Protein AF-A0A3Q3FEE7-F1 (afdb_monomer_lite)

Radius of gyration: 24.37 Å; chains: 1; bounding box: 64×66×63 Å

Structure (mmCIF, N/CA/C/O backbone):
data_AF-A0A3Q3FEE7-F1
#
_entry.id   AF-A0A3Q3FEE7-F1
#
loop_
_atom_site.group_PDB
_atom_site.id
_atom_site.type_symbol
_atom_site.label_atom_id
_atom_site.label_alt_id
_atom_site.label_comp_id
_atom_site.label_asym_id
_atom_site.label_entity_id
_atom_site.label_seq_id
_atom_site.pdbx_PDB_ins_code
_atom_site.Cartn_x
_atom_site.Cartn_y
_atom_site.Cartn_z
_atom_site.occupancy
_atom_site.B_iso_or_equiv
_atom_site.auth_seq_id
_atom_site.auth_comp_id
_atom_site.auth_asym_id
_atom_site.auth_atom_id
_atom_site.pdbx_PDB_model_num
ATOM 1 N N . MET A 1 1 ? 5.638 -17.282 -18.395 1.00 65.62 1 MET A N 1
ATOM 2 C CA . MET A 1 1 ? 5.608 -16.487 -17.154 1.00 65.62 1 MET A CA 1
ATOM 3 C C . MET A 1 1 ? 4.514 -15.456 -17.324 1.00 65.62 1 MET A C 1
ATOM 5 O O . MET A 1 1 ? 4.497 -14.823 -18.372 1.00 65.62 1 MET A O 1
ATOM 9 N N . GLN A 1 2 ? 3.572 -15.362 -16.388 1.00 84.44 2 GLN A N 1
ATOM 10 C CA . GLN A 1 2 ? 2.526 -14.339 -16.431 1.00 84.44 2 GLN A CA 1
ATOM 11 C C . GLN A 1 2 ? 2.988 -13.130 -15.621 1.00 84.44 2 GLN A C 1
ATOM 13 O O . GLN A 1 2 ? 3.419 -13.287 -14.481 1.00 84.44 2 GLN A O 1
ATOM 18 N N . ASN A 1 3 ? 2.925 -11.945 -16.217 1.00 89.56 3 ASN A N 1
ATOM 19 C CA . ASN A 1 3 ? 3.190 -10.701 -15.506 1.00 89.56 3 ASN A CA 1
ATOM 20 C C . ASN A 1 3 ? 1.895 -10.273 -14.809 1.00 89.56 3 ASN A C 1
ATOM 22 O O . ASN A 1 3 ? 0.829 -10.404 -15.408 1.00 89.56 3 ASN A O 1
ATOM 26 N N . ILE A 1 4 ? 1.990 -9.816 -13.561 1.00 93.69 4 ILE A N 1
ATOM 27 C CA . ILE A 1 4 ? 0.854 -9.316 -12.777 1.00 93.69 4 ILE A CA 1
ATOM 28 C C . ILE A 1 4 ? 1.271 -8.005 -12.114 1.00 93.69 4 ILE A C 1
ATOM 30 O O . ILE A 1 4 ? 2.299 -7.951 -11.435 1.00 93.69 4 ILE A O 1
ATOM 34 N N . LYS A 1 5 ? 0.471 -6.956 -12.303 1.00 93.69 5 LYS A N 1
ATOM 35 C CA . LYS A 1 5 ? 0.601 -5.660 -11.643 1.00 93.69 5 LYS A CA 1
ATOM 36 C C . LYS A 1 5 ? -0.300 -5.593 -10.414 1.00 93.69 5 LYS A C 1
ATOM 38 O O . LYS A 1 5 ? -1.525 -5.584 -10.527 1.00 93.69 5 LYS A O 1
ATOM 43 N N . CYS A 1 6 ? 0.331 -5.490 -9.250 1.00 97.25 6 CYS A N 1
ATOM 44 C CA . CYS A 1 6 ? -0.324 -5.290 -7.966 1.00 97.25 6 CYS A CA 1
ATOM 45 C C . CYS A 1 6 ? -0.036 -3.871 -7.454 1.00 97.25 6 CYS A C 1
ATOM 47 O O . CYS A 1 6 ? 1.132 -3.494 -7.325 1.00 97.25 6 CYS A O 1
ATOM 49 N N . VAL A 1 7 ? -1.080 -3.083 -7.176 1.00 97.75 7 VAL A N 1
ATOM 50 C CA . VAL A 1 7 ? -0.953 -1.738 -6.579 1.00 97.75 7 VAL A CA 1
ATOM 51 C C . VAL A 1 7 ? -1.451 -1.752 -5.140 1.00 97.75 7 VAL A C 1
ATOM 53 O O . VAL A 1 7 ? -2.504 -2.320 -4.848 1.00 97.75 7 VAL A O 1
ATOM 56 N N . VAL A 1 8 ? -0.698 -1.115 -4.242 1.00 98.12 8 VAL A N 1
ATOM 57 C CA . VAL A 1 8 ? -0.948 -1.139 -2.799 1.00 98.12 8 VAL A CA 1
ATOM 58 C C . VAL A 1 8 ? -1.288 0.264 -2.307 1.00 98.12 8 VAL A C 1
ATOM 60 O O . VAL A 1 8 ? -0.476 1.186 -2.399 1.00 98.12 8 VAL A O 1
ATOM 63 N N . VAL A 1 9 ? -2.511 0.432 -1.803 1.00 98.44 9 VAL A N 1
ATOM 64 C CA . VAL A 1 9 ? -3.082 1.711 -1.343 1.00 98.44 9 VAL A CA 1
ATOM 65 C C . VAL A 1 9 ? -3.561 1.592 0.105 1.00 98.44 9 VAL A C 1
ATOM 67 O O . VAL A 1 9 ? -3.589 0.496 0.661 1.00 98.44 9 VAL A O 1
ATOM 70 N N . GLY A 1 10 ? -3.893 2.712 0.745 1.00 98.19 10 GLY A N 1
ATOM 71 C CA . GLY A 1 10 ? -4.160 2.774 2.185 1.00 98.19 10 GLY A CA 1
ATOM 72 C C . GLY A 1 10 ? -3.407 3.923 2.850 1.00 98.19 10 GLY A C 1
ATOM 73 O O . GLY A 1 10 ? -2.504 4.506 2.241 1.00 98.19 10 GLY A O 1
ATOM 74 N N . ASP A 1 11 ? -3.748 4.220 4.101 1.00 97.00 11 ASP A N 1
ATOM 75 C CA . ASP A 1 11 ? -3.250 5.379 4.855 1.00 97.00 11 ASP A CA 1
ATOM 76 C C . ASP A 1 11 ? -1.713 5.432 5.010 1.00 97.00 11 ASP A C 1
ATOM 78 O O . ASP A 1 11 ? -0.946 4.517 4.669 1.00 97.00 11 ASP A O 1
ATOM 82 N N . LYS A 1 12 ? -1.219 6.565 5.518 1.00 91.00 12 LYS A N 1
ATOM 83 C CA . LYS A 1 12 ? 0.161 6.693 5.995 1.00 91.00 12 LYS A CA 1
ATOM 84 C C . LYS A 1 12 ? 0.386 5.718 7.163 1.00 91.00 12 LYS A C 1
ATOM 86 O O . LYS A 1 12 ? -0.525 5.423 7.923 1.00 91.00 12 LYS A O 1
ATOM 91 N N . ALA A 1 13 ? 1.613 5.217 7.299 1.00 88.81 13 ALA A N 1
ATOM 92 C CA . ALA A 1 13 ? 2.061 4.331 8.381 1.00 88.81 13 ALA A CA 1
ATOM 93 C C . ALA A 1 13 ? 1.375 2.948 8.533 1.00 88.81 13 ALA A C 1
ATOM 95 O O . ALA A 1 13 ? 1.907 2.135 9.278 1.00 88.81 13 ALA A O 1
ATOM 96 N N . VAL A 1 14 ? 0.326 2.584 7.777 1.00 95.25 14 VAL A N 1
ATOM 97 C CA . VAL A 1 14 ? -0.332 1.245 7.845 1.00 95.25 14 VAL A CA 1
ATOM 98 C C . VAL A 1 14 ? 0.498 0.067 7.289 1.00 95.25 14 VAL A C 1
ATOM 100 O O . VAL A 1 14 ? -0.038 -0.929 6.808 1.00 95.25 14 VAL A O 1
ATOM 103 N N . GLY A 1 15 ? 1.827 0.162 7.305 1.00 91.00 15 GLY A N 1
ATOM 104 C CA . GLY A 1 15 ? 2.729 -0.951 7.002 1.00 91.00 15 GLY A CA 1
ATOM 105 C C . GLY A 1 15 ? 2.896 -1.338 5.525 1.00 91.00 15 GLY A C 1
ATOM 106 O O . GLY A 1 15 ? 3.664 -2.259 5.267 1.00 91.00 15 GLY A O 1
ATOM 107 N N . LYS A 1 16 ? 2.264 -0.649 4.557 1.00 93.69 16 LYS A N 1
ATOM 108 C CA . LYS A 1 16 ? 2.332 -0.970 3.105 1.00 93.69 16 LYS A CA 1
ATOM 109 C C . LYS A 1 16 ? 3.759 -1.250 2.608 1.00 93.69 16 LYS A C 1
ATOM 111 O O . LYS A 1 16 ? 4.041 -2.309 2.059 1.00 93.69 16 LYS A O 1
ATOM 116 N N . THR A 1 17 ? 4.680 -0.337 2.895 1.00 87.06 17 THR A N 1
ATOM 117 C CA . THR A 1 17 ? 6.094 -0.418 2.503 1.00 87.06 17 THR A CA 1
ATOM 118 C C . THR A 1 17 ? 6.826 -1.579 3.185 1.00 87.06 17 THR A C 1
ATOM 120 O O . THR A 1 17 ? 7.635 -2.252 2.557 1.00 87.06 17 THR A O 1
ATOM 123 N N . CYS A 1 18 ? 6.502 -1.878 4.449 1.00 86.44 18 CYS A N 1
ATOM 124 C CA . CYS A 1 18 ? 7.067 -3.015 5.187 1.00 86.44 18 CYS A CA 1
ATOM 125 C C . CYS A 1 18 ? 6.572 -4.360 4.622 1.00 86.44 18 CYS A C 1
ATOM 127 O O . CYS A 1 18 ? 7.376 -5.255 4.370 1.00 86.44 18 CYS A O 1
ATOM 129 N N . LEU A 1 19 ? 5.268 -4.462 4.329 1.00 88.19 19 LEU A N 1
ATOM 130 C CA . LEU A 1 19 ? 4.636 -5.607 3.663 1.00 88.19 19 LEU A CA 1
ATOM 131 C C . LEU A 1 19 ? 5.312 -5.930 2.316 1.00 88.19 19 LEU A C 1
ATOM 133 O O . LEU A 1 19 ? 5.517 -7.102 2.005 1.00 88.19 19 LEU A O 1
ATOM 137 N N . LEU A 1 20 ? 5.680 -4.909 1.534 1.00 87.81 20 LEU A N 1
ATOM 138 C CA . LEU A 1 20 ? 6.302 -5.072 0.214 1.00 87.81 20 LEU A CA 1
ATOM 139 C C . LEU A 1 20 ? 7.812 -5.339 0.286 1.00 87.81 20 LEU A C 1
ATOM 141 O O . LEU A 1 20 ? 8.298 -6.231 -0.411 1.00 87.81 20 LEU A O 1
ATOM 145 N N . ILE A 1 21 ? 8.552 -4.618 1.135 1.00 80.75 21 ILE A N 1
ATOM 146 C CA . ILE A 1 21 ? 9.995 -4.843 1.308 1.00 80.75 21 ILE A CA 1
ATOM 147 C C . ILE A 1 21 ? 10.241 -6.225 1.916 1.00 80.75 21 ILE A C 1
ATOM 149 O O . ILE A 1 21 ? 10.921 -7.031 1.289 1.00 80.75 21 ILE A O 1
ATOM 153 N N . ASN A 1 22 ? 9.626 -6.572 3.052 1.00 82.69 22 ASN A N 1
ATOM 154 C CA . ASN A 1 22 ? 9.913 -7.856 3.697 1.00 82.69 22 ASN A CA 1
ATOM 155 C C . ASN A 1 22 ? 9.512 -9.054 2.811 1.00 82.69 22 ASN A C 1
ATOM 157 O O . ASN A 1 22 ? 10.229 -10.048 2.736 1.00 82.69 22 ASN A O 1
ATOM 161 N N . TYR A 1 23 ? 8.440 -8.931 2.021 1.00 82.75 23 TYR A N 1
ATOM 162 C CA . TYR A 1 23 ? 8.081 -9.956 1.036 1.00 82.75 23 TYR A CA 1
ATOM 163 C C . TYR A 1 23 ? 9.088 -10.107 -0.122 1.00 82.75 23 TYR A C 1
ATOM 165 O O . TYR A 1 23 ? 9.190 -11.187 -0.705 1.00 82.75 23 TYR A O 1
ATOM 173 N N . THR A 1 24 ? 9.826 -9.049 -0.475 1.00 80.12 24 THR A N 1
ATOM 174 C CA . THR A 1 24 ? 10.780 -9.055 -1.599 1.00 80.12 24 THR A CA 1
ATOM 175 C C . THR A 1 24 ? 12.240 -9.238 -1.186 1.00 80.12 24 THR A C 1
ATOM 177 O O . THR A 1 24 ? 13.036 -9.666 -2.022 1.00 80.12 24 THR A O 1
ATOM 180 N N . THR A 1 25 ? 12.602 -8.964 0.074 1.00 75.81 25 THR A N 1
ATOM 181 C CA . THR A 1 25 ? 13.992 -9.024 0.564 1.00 75.81 25 THR A CA 1
ATOM 182 C C . THR A 1 25 ? 14.220 -9.920 1.783 1.00 75.81 25 THR A C 1
ATOM 184 O O . THR A 1 25 ? 15.376 -10.059 2.168 1.00 75.81 25 THR A O 1
ATOM 187 N N . ASP A 1 26 ? 13.176 -10.496 2.397 1.00 71.00 26 ASP A N 1
ATOM 188 C CA . ASP A 1 26 ? 13.263 -11.229 3.680 1.00 71.00 26 ASP A CA 1
ATOM 189 C C . ASP A 1 26 ? 13.954 -10.390 4.780 1.00 71.00 26 ASP A C 1
ATOM 191 O O . ASP A 1 26 ? 14.851 -10.833 5.499 1.00 71.00 26 ASP A O 1
ATOM 195 N N . ALA A 1 27 ? 13.592 -9.102 4.832 1.00 66.38 27 ALA A N 1
ATOM 196 C CA . ALA A 1 27 ? 14.105 -8.137 5.796 1.00 66.38 27 ALA A CA 1
ATOM 197 C C . ALA A 1 27 ? 13.065 -7.053 6.120 1.00 66.38 27 ALA A C 1
ATOM 199 O O . ALA A 1 27 ? 12.413 -6.503 5.232 1.00 66.38 27 ALA A O 1
ATOM 200 N N . VAL A 1 28 ? 12.960 -6.693 7.400 1.00 58.94 28 VAL A N 1
ATOM 201 C CA . VAL A 1 28 ? 12.178 -5.538 7.865 1.00 58.94 28 VAL A CA 1
ATOM 202 C C . VAL A 1 28 ? 13.036 -4.264 7.742 1.00 58.94 28 VAL A C 1
ATOM 204 O O . VAL A 1 28 ? 14.206 -4.297 8.130 1.00 58.94 28 VAL A O 1
ATOM 207 N N . PRO A 1 29 ? 12.507 -3.134 7.228 1.00 61.09 29 PRO A N 1
ATOM 208 C CA . PRO A 1 29 ? 13.233 -1.862 7.210 1.00 61.09 29 PRO A CA 1
ATOM 209 C C . PRO A 1 29 ? 13.597 -1.385 8.624 1.00 61.09 29 PRO A C 1
ATOM 211 O O . PRO A 1 29 ? 12.732 -1.317 9.492 1.00 61.09 29 PRO A O 1
ATOM 214 N N . ALA A 1 30 ? 14.860 -1.010 8.842 1.00 52.91 30 ALA A N 1
ATOM 215 C CA . ALA A 1 30 ? 15.339 -0.534 10.146 1.00 52.91 30 ALA A CA 1
ATOM 216 C C . ALA A 1 30 ? 14.859 0.888 10.508 1.00 52.91 30 ALA A C 1
ATOM 218 O O . ALA A 1 30 ? 14.830 1.244 11.682 1.00 52.91 30 ALA A O 1
ATOM 219 N N . GLU A 1 31 ? 14.476 1.695 9.513 1.00 64.75 31 GLU A N 1
ATOM 220 C CA . GLU A 1 31 ? 13.986 3.067 9.684 1.00 64.75 31 GLU A CA 1
ATOM 221 C C . GLU A 1 31 ? 12.744 3.306 8.812 1.00 64.75 31 GLU A C 1
ATOM 223 O O . GLU A 1 31 ? 12.637 2.784 7.697 1.00 64.75 31 GLU A O 1
ATOM 228 N N . TYR A 1 32 ? 11.804 4.125 9.298 1.00 57.81 32 TYR A N 1
ATOM 229 C CA . TYR A 1 32 ? 10.618 4.511 8.532 1.00 57.81 32 TYR A CA 1
ATOM 230 C C . TYR A 1 32 ? 10.907 5.711 7.619 1.00 57.81 32 TYR A C 1
ATOM 232 O O . TYR A 1 32 ? 10.941 6.859 8.063 1.00 57.81 32 TYR A O 1
ATOM 240 N N . VAL A 1 33 ? 11.037 5.444 6.319 1.00 57.38 33 VAL A N 1
ATOM 241 C CA . VAL A 1 33 ? 11.068 6.471 5.268 1.00 57.38 33 VAL A CA 1
ATOM 242 C C . VAL A 1 33 ? 9.670 6.583 4.637 1.00 57.38 33 VAL A C 1
ATOM 244 O O . VAL A 1 33 ? 9.134 5.568 4.189 1.00 57.38 33 VAL A O 1
ATOM 247 N N . PRO A 1 34 ? 9.046 7.775 4.570 1.00 54.91 34 PRO A N 1
ATOM 248 C CA . PRO A 1 34 ? 7.743 7.933 3.924 1.00 54.91 34 PRO A CA 1
ATOM 249 C C . PRO A 1 34 ? 7.802 7.669 2.409 1.00 54.91 34 PRO A C 1
ATOM 251 O O . PRO A 1 34 ? 8.423 8.431 1.669 1.00 54.91 34 PRO A O 1
ATOM 254 N N . THR A 1 35 ? 7.109 6.632 1.927 1.00 54.19 35 THR A N 1
ATOM 255 C CA . THR A 1 35 ? 6.958 6.388 0.483 1.00 54.19 35 THR A CA 1
ATOM 256 C C . THR A 1 35 ? 6.232 7.543 -0.201 1.00 54.19 35 THR A C 1
ATOM 258 O O . THR A 1 35 ? 5.102 7.876 0.159 1.00 54.19 35 THR A O 1
ATOM 261 N N . VAL A 1 36 ? 6.854 8.068 -1.260 1.00 56.59 36 VAL A N 1
ATOM 262 C CA . VAL A 1 36 ? 6.177 8.807 -2.337 1.00 56.59 36 VAL A CA 1
ATOM 263 C C . VAL A 1 36 ? 5.599 7.802 -3.338 1.00 56.59 36 VAL A C 1
ATOM 265 O O . VAL A 1 36 ? 4.384 7.686 -3.504 1.00 56.59 36 VAL A O 1
ATOM 268 N N . PHE A 1 37 ? 6.488 7.033 -3.970 1.00 52.91 37 PHE A N 1
ATOM 269 C CA . PHE A 1 37 ? 6.168 5.985 -4.932 1.00 52.91 37 PHE A CA 1
ATOM 270 C C . PHE A 1 37 ? 7.398 5.099 -5.168 1.00 52.91 37 PHE A C 1
ATOM 272 O O . PHE A 1 37 ? 8.462 5.639 -5.476 1.00 52.91 37 PHE A O 1
ATOM 279 N N . GLU A 1 38 ? 7.256 3.777 -5.065 1.00 71.88 38 GLU A N 1
ATOM 280 C CA . GLU A 1 38 ? 8.317 2.794 -5.352 1.00 71.88 38 GLU A CA 1
ATOM 281 C C . GLU A 1 38 ? 7.743 1.587 -6.119 1.00 71.88 38 GLU A C 1
ATOM 283 O O . GLU A 1 38 ? 6.559 1.268 -5.987 1.00 71.88 38 GLU A O 1
ATOM 288 N N . ILE A 1 39 ? 8.574 0.898 -6.913 1.00 76.88 39 ILE A N 1
ATOM 289 C CA . ILE A 1 39 ? 8.190 -0.344 -7.608 1.00 76.88 39 ILE A CA 1
ATOM 290 C C . ILE A 1 39 ? 9.187 -1.458 -7.284 1.00 76.88 39 ILE A C 1
ATOM 292 O O . ILE A 1 39 ? 10.372 -1.357 -7.602 1.00 76.88 39 ILE A O 1
ATOM 296 N N . TYR A 1 40 ? 8.678 -2.556 -6.728 1.00 80.06 40 TYR A N 1
ATOM 297 C CA . TYR A 1 40 ? 9.428 -3.785 -6.466 1.00 80.06 40 TYR A CA 1
ATOM 298 C C . TYR A 1 40 ? 8.998 -4.899 -7.433 1.00 80.06 40 TYR A C 1
ATOM 300 O O . TYR A 1 40 ? 7.922 -4.844 -8.033 1.00 80.06 40 TYR A O 1
ATOM 308 N N . TYR A 1 41 ? 9.824 -5.937 -7.578 1.00 79.25 41 TYR A N 1
ATOM 309 C CA . TYR A 1 41 ? 9.543 -7.089 -8.440 1.00 79.25 41 TYR A CA 1
ATOM 310 C C . TYR A 1 41 ? 9.864 -8.400 -7.721 1.00 79.25 41 TYR A C 1
ATOM 312 O O . TYR A 1 41 ? 10.909 -8.518 -7.087 1.00 79.25 41 TYR A O 1
ATOM 320 N N . ALA A 1 42 ? 8.992 -9.398 -7.869 1.00 80.31 42 ALA A N 1
ATOM 321 C CA . ALA A 1 42 ? 9.172 -10.740 -7.327 1.00 80.31 42 ALA A CA 1
ATOM 322 C C . ALA A 1 42 ? 8.816 -11.818 -8.364 1.00 80.31 42 ALA A C 1
ATOM 324 O O . ALA A 1 42 ? 7.819 -11.715 -9.083 1.00 80.31 42 ALA A O 1
ATOM 325 N N . HIS A 1 43 ? 9.610 -12.888 -8.413 1.00 84.19 43 HIS A N 1
ATOM 326 C CA . HIS A 1 43 ? 9.382 -14.046 -9.280 1.00 84.19 43 HIS A CA 1
ATOM 327 C C . HIS A 1 43 ? 9.041 -15.272 -8.435 1.00 84.19 43 HIS A C 1
ATOM 329 O O . HIS A 1 43 ? 9.743 -15.581 -7.475 1.00 84.19 43 HIS A O 1
ATOM 335 N N . MET A 1 44 ? 7.954 -15.967 -8.772 1.00 86.44 44 MET A N 1
ATOM 336 C CA . MET A 1 44 ? 7.372 -16.987 -7.894 1.00 86.44 44 MET A CA 1
ATOM 337 C C . MET A 1 44 ? 6.526 -18.021 -8.640 1.00 86.44 44 MET A C 1
ATOM 339 O O . MET A 1 44 ? 6.147 -17.833 -9.796 1.00 86.44 44 MET A O 1
ATOM 343 N N . MET A 1 45 ? 6.180 -19.098 -7.935 1.00 85.50 45 MET A N 1
ATOM 344 C CA . MET A 1 45 ? 5.218 -20.107 -8.374 1.00 85.50 45 MET A CA 1
ATOM 345 C C . MET A 1 45 ? 3.962 -20.022 -7.500 1.00 85.50 45 MET A C 1
ATOM 347 O O . MET A 1 45 ? 4.043 -20.248 -6.292 1.00 85.50 45 MET A O 1
ATOM 351 N N . VAL A 1 46 ? 2.805 -19.745 -8.107 1.00 88.75 46 VAL A N 1
ATOM 352 C CA . VAL A 1 46 ? 1.491 -19.807 -7.441 1.00 88.75 46 VAL A CA 1
ATOM 353 C C . VAL A 1 46 ? 0.628 -20.809 -8.195 1.00 88.75 46 VAL A C 1
ATOM 355 O O . VAL A 1 46 ? 0.497 -20.728 -9.413 1.00 88.75 46 VAL A O 1
ATOM 358 N N . ASP A 1 47 ? 0.090 -21.797 -7.481 1.00 89.62 47 ASP A N 1
ATOM 359 C CA . ASP A 1 47 ? -0.763 -22.868 -8.017 1.00 89.62 47 ASP A CA 1
ATOM 360 C C . ASP A 1 47 ? -0.172 -23.556 -9.273 1.00 89.62 47 ASP A C 1
ATOM 362 O O . ASP A 1 47 ? -0.867 -23.867 -10.239 1.00 89.62 47 ASP A O 1
ATOM 366 N N . GLY A 1 48 ? 1.154 -23.749 -9.280 1.00 87.81 48 GLY A N 1
ATOM 367 C CA . GLY A 1 48 ? 1.913 -24.343 -10.390 1.00 87.81 48 GLY A CA 1
ATOM 368 C C . GLY A 1 48 ? 2.201 -23.410 -11.578 1.00 87.81 48 GLY A C 1
ATOM 369 O O . GLY A 1 48 ? 2.906 -23.812 -12.502 1.00 87.81 48 GLY A O 1
ATOM 370 N N . LYS A 1 49 ? 1.708 -22.165 -11.567 1.00 87.88 49 LYS A N 1
ATOM 371 C CA . LYS A 1 49 ? 1.908 -21.162 -12.626 1.00 87.88 49 LYS A CA 1
ATOM 372 C C . LYS A 1 49 ? 3.100 -20.236 -12.274 1.00 87.88 49 LYS A C 1
ATOM 374 O O . LYS A 1 49 ? 3.111 -19.677 -11.176 1.00 87.88 49 LYS A O 1
ATOM 379 N N . PRO A 1 50 ? 4.089 -20.030 -13.174 1.00 89.44 50 PRO A N 1
ATOM 380 C CA . PRO A 1 50 ? 5.193 -19.090 -12.954 1.00 89.44 50 PRO A CA 1
ATOM 381 C C . PRO A 1 50 ? 4.757 -17.638 -13.189 1.00 89.44 50 PRO A C 1
ATOM 383 O O . PRO A 1 50 ? 4.372 -17.269 -14.308 1.00 89.44 50 PRO A O 1
ATOM 386 N N . VAL A 1 51 ? 4.872 -16.813 -12.150 1.00 92.25 51 VAL A N 1
ATOM 387 C CA . VAL A 1 51 ? 4.417 -15.418 -12.103 1.00 92.25 51 VAL A CA 1
ATOM 388 C C . VAL A 1 51 ? 5.593 -14.459 -11.900 1.00 92.25 51 VAL A C 1
ATOM 390 O O . VAL A 1 51 ? 6.513 -14.730 -11.129 1.00 92.25 51 VAL A O 1
ATOM 393 N N . SER A 1 52 ? 5.530 -13.321 -12.588 1.00 89.06 52 SER A N 1
ATOM 394 C CA . SER A 1 52 ? 6.335 -12.127 -12.337 1.00 89.06 52 SER A CA 1
ATOM 395 C C . SER A 1 52 ? 5.423 -11.054 -11.754 1.00 89.06 52 SER A C 1
ATOM 397 O O . SER A 1 52 ? 4.694 -10.390 -12.492 1.00 89.06 52 SER A O 1
ATOM 399 N N . LEU A 1 53 ? 5.440 -10.909 -10.433 1.00 90.81 53 LEU A N 1
ATOM 400 C CA . LEU A 1 53 ? 4.654 -9.913 -9.718 1.00 90.81 53 LEU A CA 1
ATOM 401 C C . LEU A 1 53 ? 5.445 -8.605 -9.667 1.00 90.81 53 LEU A C 1
ATOM 403 O O . LEU A 1 53 ? 6.547 -8.573 -9.122 1.00 90.81 53 LEU A O 1
ATOM 407 N N . GLY A 1 54 ? 4.894 -7.537 -10.233 1.00 88.88 54 GLY A N 1
ATOM 408 C CA . GLY A 1 54 ? 5.341 -6.178 -9.945 1.00 88.88 54 GLY A CA 1
ATOM 409 C C . GLY A 1 54 ? 4.465 -5.569 -8.850 1.00 88.88 54 GLY A C 1
ATOM 410 O O . GLY A 1 54 ? 3.255 -5.805 -8.810 1.00 88.88 54 GLY A O 1
ATOM 411 N N . LEU A 1 55 ? 5.090 -4.803 -7.964 1.00 89.88 55 LEU A N 1
ATOM 412 C CA . LEU A 1 55 ? 4.533 -4.322 -6.705 1.00 89.88 55 LEU A CA 1
ATOM 413 C C . LEU A 1 55 ? 4.700 -2.803 -6.623 1.00 89.88 55 LEU A C 1
ATOM 415 O O . LEU A 1 55 ? 5.808 -2.322 -6.409 1.00 89.88 55 LEU A O 1
ATOM 419 N N . TRP A 1 56 ? 3.612 -2.060 -6.803 1.00 91.75 56 TRP A N 1
ATOM 420 C CA . TRP A 1 56 ? 3.583 -0.597 -6.756 1.00 91.75 56 TRP A CA 1
ATOM 421 C C . TRP A 1 56 ? 3.224 -0.140 -5.330 1.00 91.75 56 TRP A C 1
ATOM 423 O O . TRP A 1 56 ? 2.055 -0.232 -4.941 1.00 91.75 56 TRP A O 1
ATOM 433 N N . ASP A 1 57 ? 4.205 0.350 -4.560 1.00 90.06 57 ASP A N 1
ATOM 434 C CA . ASP A 1 57 ? 3.957 1.020 -3.271 1.00 90.06 57 ASP A CA 1
ATOM 435 C C . ASP A 1 57 ? 3.572 2.483 -3.501 1.00 90.06 57 ASP A C 1
ATOM 437 O O . ASP A 1 57 ? 4.116 3.150 -4.387 1.00 90.06 57 ASP A O 1
ATOM 441 N N . THR A 1 58 ? 2.649 3.004 -2.692 1.00 87.06 58 THR A N 1
ATOM 442 C CA . THR A 1 58 ? 2.088 4.343 -2.902 1.00 87.06 58 THR A CA 1
ATOM 443 C C . THR A 1 58 ? 1.966 5.174 -1.626 1.00 87.06 58 THR A C 1
ATOM 445 O O . THR A 1 58 ? 1.666 4.676 -0.534 1.00 87.06 58 THR A O 1
ATOM 448 N N . ALA A 1 59 ? 2.162 6.488 -1.764 1.00 80.69 59 ALA A N 1
ATOM 449 C CA . ALA A 1 59 ? 1.981 7.445 -0.681 1.00 80.69 59 ALA A CA 1
ATOM 450 C C . ALA A 1 59 ? 0.571 7.386 -0.076 1.00 80.69 59 ALA A C 1
ATOM 452 O O . ALA A 1 59 ? -0.424 7.683 -0.735 1.00 80.69 59 ALA A O 1
ATOM 453 N N . GLY A 1 60 ? 0.493 7.080 1.220 1.00 80.44 60 GLY A N 1
ATOM 454 C CA . GLY A 1 60 ? -0.755 7.110 1.995 1.00 80.44 60 GLY A CA 1
ATOM 455 C C . GLY A 1 60 ? -1.123 8.485 2.566 1.00 80.44 60 GLY A C 1
ATOM 456 O O . GLY A 1 60 ? -1.977 8.565 3.440 1.00 80.44 60 GLY A O 1
ATOM 457 N N . LEU A 1 61 ? -0.437 9.547 2.133 1.00 80.94 61 LEU A N 1
ATOM 458 C CA . LEU A 1 61 ? -0.662 10.928 2.566 1.00 80.94 61 LEU A CA 1
ATOM 459 C C . LEU A 1 61 ? -1.443 11.700 1.491 1.00 80.94 61 LEU A C 1
ATOM 461 O O . LEU A 1 61 ? -1.248 11.464 0.297 1.00 80.94 61 LEU A O 1
ATOM 465 N N . GLU A 1 62 ? -2.313 12.614 1.921 1.00 79.81 62 GLU A N 1
ATOM 466 C CA . GLU A 1 62 ? -3.306 13.279 1.059 1.00 79.81 62 GLU A CA 1
ATOM 467 C C . GLU A 1 62 ? -2.691 14.226 0.020 1.00 79.81 62 GLU A C 1
ATOM 469 O O . GLU A 1 62 ? -3.215 14.358 -1.085 1.00 79.81 62 GLU A O 1
ATOM 474 N N . ASP A 1 63 ? -1.514 14.791 0.312 1.00 78.31 63 ASP A N 1
ATOM 475 C CA . ASP A 1 63 ? -0.728 15.617 -0.620 1.00 78.31 63 ASP A CA 1
ATOM 476 C C . ASP A 1 63 ? -0.480 14.918 -1.974 1.00 78.31 63 ASP A C 1
ATOM 478 O O . ASP A 1 63 ? -0.322 15.565 -3.011 1.00 78.31 63 ASP A O 1
ATOM 482 N N . TYR A 1 64 ? -0.492 13.580 -1.974 1.00 74.31 64 TYR A N 1
ATOM 483 C CA . TYR A 1 64 ? -0.246 12.731 -3.136 1.00 74.31 64 TYR A CA 1
ATOM 484 C C . TYR A 1 64 ? -1.528 12.191 -3.791 1.00 74.31 64 TYR A C 1
ATOM 486 O O . TYR A 1 64 ? -1.421 11.443 -4.761 1.00 74.31 64 TYR A O 1
ATOM 494 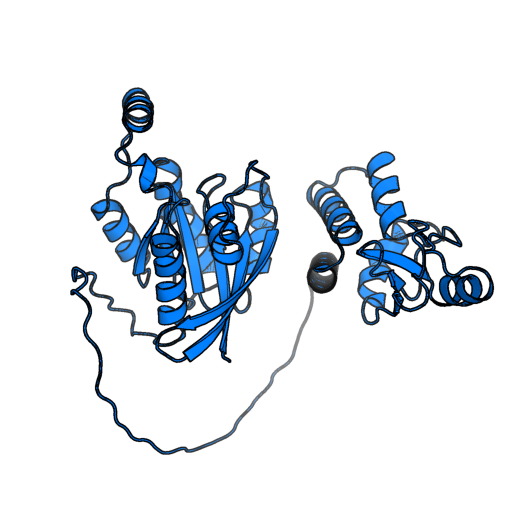N N . ASP A 1 65 ? -2.732 12.579 -3.351 1.00 79.88 65 ASP A N 1
ATOM 495 C CA . ASP A 1 65 ? -4.011 12.085 -3.905 1.00 79.88 65 ASP A CA 1
ATOM 496 C C . ASP A 1 65 ? -4.174 12.349 -5.412 1.00 79.88 65 ASP A C 1
ATOM 498 O O . ASP A 1 65 ? -4.866 11.614 -6.109 1.00 79.88 65 ASP A O 1
ATOM 502 N N . LYS A 1 66 ? -3.498 13.372 -5.951 1.00 75.44 66 LYS A N 1
ATOM 503 C CA . LYS A 1 66 ? -3.475 13.670 -7.397 1.00 75.44 66 LYS A CA 1
ATOM 504 C C . LYS A 1 66 ? -2.397 12.902 -8.168 1.00 75.44 66 LYS A C 1
ATOM 506 O O . LYS A 1 66 ? -2.476 12.811 -9.388 1.00 75.44 66 LYS A O 1
ATOM 511 N N . LEU A 1 67 ? -1.388 12.379 -7.471 1.00 70.69 67 LEU A N 1
ATOM 512 C CA . LEU A 1 67 ? -0.260 11.650 -8.055 1.00 70.69 67 LEU A CA 1
ATOM 513 C C . LEU A 1 67 ? -0.475 10.133 -7.995 1.00 70.69 67 LEU A C 1
ATOM 515 O O . LEU A 1 67 ? -0.126 9.421 -8.936 1.00 70.69 67 LEU A O 1
ATOM 519 N N . ARG A 1 68 ? -1.104 9.638 -6.922 1.00 85.88 68 ARG A N 1
ATOM 520 C CA . ARG A 1 68 ? -1.389 8.217 -6.693 1.00 85.88 68 ARG A CA 1
ATOM 521 C C . ARG A 1 68 ? -2.123 7.545 -7.860 1.00 85.88 68 ARG A C 1
ATOM 523 O O . ARG A 1 68 ? -1.644 6.490 -8.289 1.00 85.88 68 ARG A O 1
ATOM 530 N N . PRO A 1 69 ? -3.181 8.138 -8.458 1.00 85.12 69 PRO A N 1
ATOM 531 C CA . PRO A 1 69 ? -3.953 7.468 -9.501 1.00 85.12 69 PRO A CA 1
ATOM 532 C C . PRO A 1 69 ? -3.203 7.225 -10.805 1.00 85.12 69 PRO A C 1
ATOM 534 O O . PRO A 1 69 ? -3.593 6.371 -11.596 1.00 85.12 69 PRO A O 1
ATOM 537 N N . LEU A 1 70 ? -2.084 7.917 -11.013 1.00 76.81 70 LEU A N 1
ATOM 538 C CA . LEU A 1 70 ? -1.197 7.718 -12.158 1.00 76.81 70 LEU A CA 1
ATOM 539 C C . LEU A 1 70 ? -0.474 6.354 -12.069 1.00 76.81 70 LEU A C 1
ATOM 541 O O . LEU A 1 70 ? -0.002 5.823 -13.071 1.00 76.81 70 LEU A O 1
ATOM 545 N N . SER A 1 71 ? -0.486 5.724 -10.887 1.00 81.62 71 SER A N 1
ATOM 546 C CA . SER A 1 71 ? -0.072 4.332 -10.673 1.00 81.62 71 SER A CA 1
ATOM 547 C C . SER A 1 71 ? -1.115 3.310 -11.135 1.00 81.62 71 SER A C 1
ATOM 549 O O . SER A 1 71 ? -0.766 2.146 -11.308 1.00 81.62 71 SER A O 1
ATOM 551 N N . TYR A 1 72 ? -2.384 3.689 -11.322 1.00 87.94 72 TYR A N 1
ATOM 552 C CA . TYR A 1 72 ? -3.506 2.753 -11.485 1.00 87.94 72 TYR A CA 1
ATOM 553 C C . TYR A 1 72 ? -3.755 2.180 -12.898 1.00 87.94 72 TYR A C 1
ATOM 555 O O . TYR A 1 72 ? -4.312 1.080 -12.960 1.00 87.94 72 TYR A O 1
ATOM 563 N N . PRO A 1 73 ? -3.358 2.801 -14.032 1.00 86.38 73 PRO A N 1
ATOM 564 C CA . PRO A 1 73 ? -3.587 2.220 -15.357 1.00 86.38 73 PRO A CA 1
ATOM 565 C C . PRO A 1 73 ? -3.043 0.792 -15.485 1.00 86.38 73 PRO A C 1
ATOM 567 O O . PRO A 1 73 ? -1.926 0.511 -15.048 1.00 86.38 73 PRO A O 1
ATOM 570 N N . GLN A 1 74 ? -3.826 -0.104 -16.096 1.00 86.75 74 GLN A N 1
ATOM 571 C CA . GLN A 1 74 ? -3.472 -1.518 -16.314 1.00 86.75 74 GLN A CA 1
ATOM 572 C C . GLN A 1 74 ? -3.148 -2.305 -15.024 1.00 86.75 74 GLN A C 1
ATOM 574 O O . GLN A 1 74 ? -2.314 -3.205 -15.041 1.00 86.75 74 GLN A O 1
ATOM 579 N N . THR A 1 75 ? -3.772 -1.964 -13.893 1.00 94.31 75 THR A N 1
ATOM 580 C CA . THR A 1 75 ? -3.616 -2.730 -12.644 1.00 94.31 75 THR A CA 1
ATOM 581 C C . THR A 1 75 ? -4.445 -4.009 -12.673 1.00 94.31 75 THR A C 1
ATOM 583 O O . THR A 1 75 ? -5.665 -3.943 -12.817 1.00 94.31 75 THR A O 1
ATOM 586 N N . ASP A 1 76 ? -3.793 -5.159 -12.490 1.00 96.88 76 ASP A N 1
ATOM 587 C CA . ASP A 1 76 ? -4.455 -6.465 -12.451 1.00 96.88 76 ASP A CA 1
ATOM 588 C C . ASP A 1 76 ? -5.127 -6.734 -11.094 1.00 96.88 76 ASP A C 1
ATOM 590 O O . ASP A 1 76 ? -6.156 -7.401 -11.044 1.00 96.88 76 ASP A O 1
ATOM 594 N N . VAL A 1 77 ? -4.564 -6.232 -9.987 1.00 98.44 77 VAL A N 1
ATOM 595 C CA . VAL A 1 77 ? -5.119 -6.391 -8.629 1.00 98.44 77 VAL A CA 1
ATOM 596 C C . VAL A 1 77 ? -4.725 -5.237 -7.703 1.00 98.44 77 VAL A C 1
ATOM 598 O O . VAL A 1 77 ? -3.609 -4.722 -7.767 1.00 98.44 77 VAL A O 1
ATOM 601 N N . PHE A 1 78 ? -5.637 -4.848 -6.813 1.00 98.62 78 PHE A N 1
ATOM 602 C CA . PHE A 1 78 ? -5.381 -3.882 -5.746 1.00 98.62 78 PHE A CA 1
ATOM 603 C C . PHE A 1 78 ? -5.304 -4.564 -4.380 1.00 98.62 78 PHE A C 1
ATOM 605 O O . PHE A 1 78 ? -6.151 -5.396 -4.049 1.00 98.62 78 PHE A O 1
ATOM 612 N N . LEU A 1 79 ? -4.346 -4.141 -3.555 1.00 98.69 79 LEU A N 1
ATOM 613 C CA . LEU A 1 79 ? -4.412 -4.298 -2.103 1.00 98.69 79 LEU A CA 1
ATOM 614 C C . LEU A 1 79 ? -4.887 -2.971 -1.503 1.00 98.69 79 LEU A C 1
ATOM 616 O O . LEU A 1 79 ? -4.248 -1.940 -1.721 1.00 98.69 79 LEU A O 1
ATOM 620 N N . ILE A 1 80 ? -5.974 -2.994 -0.732 1.00 98.75 80 ILE A N 1
ATOM 621 C CA . ILE A 1 80 ? -6.330 -1.885 0.161 1.00 98.75 80 ILE A CA 1
ATOM 622 C C . ILE A 1 80 ? -5.890 -2.284 1.568 1.00 98.75 80 ILE A C 1
ATOM 624 O O . ILE A 1 80 ? -6.414 -3.243 2.134 1.00 98.75 80 ILE A O 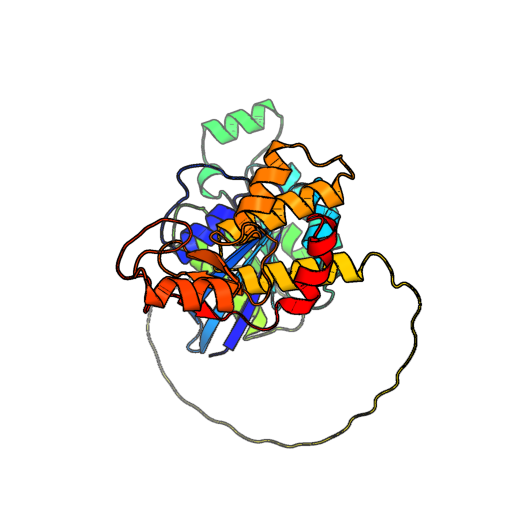1
ATOM 628 N N . CYS A 1 81 ? -4.911 -1.566 2.111 1.00 98.62 81 CYS A N 1
ATOM 629 C CA . CYS A 1 81 ? -4.332 -1.817 3.424 1.00 98.62 81 CYS A CA 1
ATOM 630 C C . CYS A 1 81 ? -4.875 -0.846 4.476 1.00 98.62 81 CYS A C 1
ATOM 632 O O . CYS A 1 81 ? -4.926 0.363 4.251 1.00 98.62 81 CYS A O 1
ATOM 634 N N . PHE A 1 82 ? -5.181 -1.372 5.656 1.00 98.75 82 PHE A N 1
ATOM 635 C CA . PHE A 1 82 ? -5.422 -0.611 6.882 1.00 98.75 82 PHE A CA 1
ATOM 636 C C . PHE A 1 82 ? -4.680 -1.291 8.039 1.00 98.75 82 PHE A C 1
ATOM 638 O O . PHE A 1 82 ? -4.358 -2.474 7.932 1.00 98.75 82 PHE A O 1
ATOM 645 N N . SER A 1 83 ? -4.393 -0.578 9.129 1.00 98.31 83 SER A N 1
ATOM 646 C CA . SER A 1 83 ? -3.790 -1.197 10.318 1.00 98.31 83 SER A CA 1
ATOM 647 C C . SER A 1 83 ? -4.873 -1.652 11.292 1.00 98.31 83 SER A C 1
ATOM 649 O O . SER A 1 83 ? -5.800 -0.903 11.604 1.00 98.31 83 SER A O 1
ATOM 651 N N . LEU A 1 84 ? -4.721 -2.873 11.806 1.00 98.19 84 LEU A N 1
ATOM 652 C CA . LEU A 1 84 ? -5.606 -3.465 12.808 1.00 98.19 84 LEU A CA 1
ATOM 653 C C . LEU A 1 84 ? -5.597 -2.701 14.142 1.00 98.19 84 LEU A C 1
ATOM 655 O O . LEU A 1 84 ? -6.523 -2.867 14.926 1.00 98.19 84 LEU A O 1
ATOM 659 N N . VAL A 1 85 ? -4.611 -1.829 14.373 1.00 97.38 85 VAL A N 1
ATOM 660 C CA . VAL A 1 85 ? -4.480 -0.994 15.582 1.00 97.38 85 VAL A CA 1
ATOM 661 C C . VAL A 1 85 ? -4.598 0.509 15.290 1.00 97.38 85 VAL A C 1
ATOM 663 O O . VAL A 1 85 ? -4.272 1.348 16.121 1.00 97.38 85 VAL A O 1
ATOM 666 N N . MET A 1 86 ? -5.107 0.876 14.108 1.00 97.75 86 MET A N 1
ATOM 667 C CA . MET A 1 86 ? -5.392 2.266 13.730 1.00 97.75 86 MET A CA 1
ATOM 668 C C . MET A 1 86 ? -6.815 2.382 13.154 1.00 97.75 86 MET A C 1
ATOM 670 O O . MET A 1 86 ? -6.976 2.394 11.929 1.00 97.75 86 MET A O 1
ATOM 674 N N . PRO A 1 87 ? -7.862 2.473 14.001 1.00 98.06 87 PRO A N 1
ATOM 675 C CA . PRO A 1 87 ? -9.260 2.392 13.559 1.00 98.06 87 PRO A CA 1
ATOM 676 C C . PRO A 1 87 ? -9.686 3.430 12.511 1.00 98.06 87 PRO A C 1
ATOM 678 O O . PRO A 1 87 ? -10.452 3.103 11.608 1.00 98.06 87 PRO A O 1
ATOM 681 N N . SER A 1 88 ? -9.125 4.641 12.538 1.00 97.88 88 SER A N 1
ATOM 682 C CA . SER A 1 88 ? -9.349 5.652 11.490 1.00 97.88 88 SER A CA 1
ATOM 683 C C . SER A 1 88 ? -8.930 5.168 10.094 1.00 97.88 88 SER A C 1
ATOM 685 O O . SER A 1 88 ? -9.612 5.443 9.109 1.00 97.88 88 SER A O 1
ATOM 687 N N . SER A 1 89 ? -7.859 4.371 9.996 1.00 98.56 89 SER A N 1
ATOM 688 C CA . SER A 1 89 ? -7.421 3.796 8.718 1.00 98.56 89 SER A CA 1
ATOM 689 C C . SER A 1 89 ? -8.380 2.729 8.183 1.00 98.56 89 SER A C 1
ATOM 691 O O . SER A 1 89 ? -8.477 2.545 6.970 1.00 98.56 89 SER A O 1
ATOM 693 N N . PHE A 1 90 ? -9.130 2.064 9.070 1.00 98.75 90 PHE A N 1
ATOM 694 C CA . PHE A 1 90 ? -10.199 1.133 8.711 1.00 98.75 90 PHE A CA 1
ATOM 695 C C . PHE A 1 90 ? -11.444 1.878 8.206 1.00 98.75 90 PHE A C 1
ATOM 697 O O . PHE A 1 90 ? -11.997 1.509 7.173 1.00 98.75 90 PHE A O 1
ATOM 704 N N . GLU A 1 91 ? -11.840 2.981 8.846 1.00 98.25 91 GLU A N 1
ATOM 705 C CA . GLU A 1 91 ? -12.914 3.859 8.348 1.00 98.25 91 GLU A CA 1
ATOM 706 C C . GLU A 1 91 ? -12.574 4.440 6.960 1.00 98.25 91 GLU A C 1
ATOM 708 O O . GLU A 1 91 ? -13.402 4.431 6.037 1.00 98.25 91 GLU A O 1
ATOM 713 N N . ASN A 1 92 ? -11.313 4.846 6.767 1.00 98.62 92 ASN A N 1
ATOM 714 C CA . ASN A 1 92 ? -10.799 5.359 5.498 1.00 98.62 92 ASN A CA 1
ATOM 715 C C . ASN A 1 92 ? -10.843 4.337 4.347 1.00 98.62 92 ASN A C 1
ATOM 717 O O . ASN A 1 92 ? -10.878 4.755 3.186 1.00 98.62 92 ASN A O 1
ATOM 721 N N . VAL A 1 93 ? -10.926 3.023 4.615 1.00 98.69 93 VAL A N 1
ATOM 722 C CA . VAL A 1 93 ? -11.156 1.996 3.574 1.00 98.69 93 VAL A CA 1
ATOM 723 C C . VAL A 1 93 ? -12.417 2.318 2.776 1.00 98.69 93 VAL A C 1
ATOM 725 O O . VAL A 1 93 ? -12.367 2.366 1.545 1.00 98.69 93 VAL A O 1
ATOM 728 N N . ARG A 1 94 ? -13.535 2.581 3.465 1.00 97.12 94 ARG A N 1
ATOM 729 C CA . ARG A 1 94 ? -14.822 2.895 2.832 1.00 97.12 94 ARG A CA 1
ATOM 730 C C . ARG A 1 94 ? -14.956 4.372 2.474 1.00 97.12 94 ARG A C 1
ATOM 732 O O . ARG A 1 94 ? -15.549 4.676 1.441 1.00 97.12 94 ARG A O 1
ATOM 739 N N . ALA A 1 95 ? -14.440 5.284 3.299 1.00 97.31 95 ALA A N 1
ATOM 740 C CA . ALA A 1 95 ? -14.564 6.719 3.036 1.00 97.31 95 ALA A CA 1
ATOM 741 C C . ALA A 1 95 ? -13.725 7.165 1.823 1.00 97.31 95 ALA A C 1
ATOM 743 O O . ALA A 1 95 ? -14.208 7.932 0.987 1.00 97.31 95 ALA A O 1
ATOM 744 N N . LYS A 1 96 ? -12.501 6.638 1.687 1.00 97.75 96 LYS A N 1
ATOM 745 C CA . LYS A 1 96 ? -11.507 7.079 0.699 1.00 97.75 96 LYS A CA 1
ATOM 746 C C . LYS A 1 96 ? -11.100 5.972 -0.272 1.00 97.75 96 LYS A C 1
ATOM 748 O O . LYS A 1 96 ? -11.418 6.051 -1.459 1.00 97.75 96 LYS A O 1
ATOM 753 N N . TRP A 1 97 ? -10.419 4.936 0.216 1.00 98.50 97 TRP A N 1
ATOM 754 C CA . TRP A 1 97 ? -9.622 4.037 -0.631 1.00 98.50 97 TRP A CA 1
ATOM 755 C C . TRP A 1 97 ? -10.444 3.234 -1.634 1.00 98.50 97 TRP A C 1
ATOM 757 O O . TRP A 1 97 ? -10.087 3.168 -2.809 1.00 98.50 97 TRP A O 1
ATOM 767 N N . PHE A 1 98 ? -11.574 2.673 -1.206 1.00 98.38 98 PHE A N 1
ATOM 768 C CA . PHE A 1 98 ? -12.495 1.968 -2.093 1.00 98.38 98 PHE A CA 1
ATOM 769 C C . PHE A 1 98 ? -13.052 2.881 -3.195 1.00 98.38 98 PHE A C 1
ATOM 771 O O . PHE A 1 98 ? -13.067 2.495 -4.366 1.00 98.38 98 PHE A O 1
ATOM 778 N N . ASN A 1 99 ? -13.464 4.099 -2.833 1.00 97.69 99 ASN A N 1
ATOM 779 C CA . ASN A 1 99 ? -14.050 5.062 -3.766 1.00 97.69 99 ASN A CA 1
ATOM 780 C C . ASN A 1 99 ? -13.019 5.525 -4.804 1.00 97.69 99 ASN A C 1
ATOM 782 O O . ASN A 1 99 ? -13.324 5.556 -5.994 1.00 97.69 99 ASN A O 1
ATOM 786 N N . GLU A 1 100 ? -11.789 5.815 -4.373 1.00 97.88 100 GLU A N 1
ATOM 787 C CA . GLU A 1 100 ? -10.679 6.200 -5.251 1.00 97.88 100 GLU A CA 1
ATOM 788 C C . GLU A 1 100 ? -10.311 5.063 -6.222 1.00 97.88 100 GLU A C 1
ATOM 790 O O . GLU A 1 100 ? -10.288 5.262 -7.441 1.00 97.88 100 GLU A O 1
ATOM 795 N N . VAL A 1 101 ? -10.118 3.839 -5.710 1.00 97.88 101 VAL A N 1
ATOM 796 C CA . VAL A 1 101 ? -9.819 2.661 -6.543 1.00 97.88 101 VAL A CA 1
ATOM 797 C C . VAL A 1 101 ? -10.946 2.394 -7.541 1.00 97.88 101 VAL A C 1
ATOM 799 O O . VAL A 1 101 ? -10.664 2.168 -8.715 1.00 97.88 101 VAL A O 1
ATOM 802 N N . ARG A 1 102 ? -12.223 2.467 -7.141 1.00 96.25 102 ARG A N 1
ATOM 803 C CA . ARG A 1 102 ? -13.356 2.214 -8.053 1.00 96.25 102 ARG A CA 1
ATOM 804 C C . ARG A 1 102 ? -13.643 3.352 -9.029 1.00 96.25 102 ARG A C 1
ATOM 806 O O . ARG A 1 102 ? -14.156 3.073 -10.113 1.00 96.25 102 ARG A O 1
ATOM 813 N N . HIS A 1 103 ? -13.279 4.593 -8.704 1.00 96.00 103 HIS A N 1
ATOM 814 C CA . HIS A 1 103 ? -13.355 5.720 -9.636 1.00 96.00 103 HIS A CA 1
ATOM 815 C C . HIS A 1 103 ? -12.436 5.496 -10.848 1.00 96.00 103 HIS A C 1
ATOM 817 O O . HIS A 1 103 ? -12.870 5.636 -11.992 1.00 96.00 103 HIS A O 1
ATOM 823 N N . HIS A 1 104 ? -11.190 5.079 -10.600 1.00 91.56 104 HIS A N 1
ATOM 824 C CA . HIS A 1 104 ? -10.177 4.881 -11.642 1.00 91.56 104 HIS A CA 1
ATOM 825 C C . HIS A 1 104 ? -10.133 3.457 -12.228 1.00 91.56 104 HIS A C 1
ATOM 827 O O . HIS A 1 104 ? -9.762 3.282 -13.387 1.00 91.56 104 HIS A O 1
ATOM 833 N N . CYS A 1 105 ? -10.490 2.431 -11.453 1.00 92.88 105 CYS A N 1
ATOM 834 C CA . CYS A 1 105 ? -10.371 1.011 -11.798 1.00 92.88 105 CYS A CA 1
ATOM 835 C C . CYS A 1 105 ? -11.621 0.233 -11.351 1.00 92.88 105 CYS A C 1
ATOM 837 O O . CYS A 1 105 ? -11.681 -0.390 -10.289 1.00 92.88 105 CYS A O 1
ATOM 839 N N . LYS A 1 106 ? -12.644 0.261 -12.209 1.00 91.12 106 LYS A N 1
ATOM 840 C CA . LYS A 1 106 ? -13.970 -0.321 -11.943 1.00 91.12 106 LYS A CA 1
ATOM 841 C C . LYS A 1 106 ? -13.956 -1.844 -11.772 1.00 91.12 106 LYS A C 1
ATOM 843 O O . LYS A 1 106 ? -14.670 -2.355 -10.918 1.00 91.12 106 LYS A O 1
ATOM 848 N N . GLU A 1 107 ? -13.149 -2.547 -12.568 1.00 91.00 107 GLU A N 1
ATOM 849 C CA . GLU A 1 107 ? -13.213 -4.013 -12.709 1.00 91.00 107 GLU A CA 1
ATOM 850 C C . GLU A 1 107 ? -12.123 -4.770 -11.936 1.00 91.00 107 GLU A C 1
ATOM 852 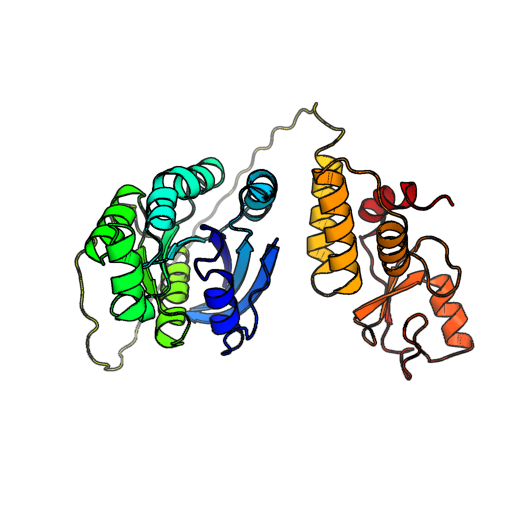O O . GLU A 1 107 ? -12.300 -5.947 -11.631 1.00 91.00 107 GLU A O 1
ATOM 857 N N . ALA A 1 108 ? -11.008 -4.115 -11.591 1.00 95.44 108 ALA A N 1
ATOM 858 C CA . ALA A 1 108 ? -9.871 -4.789 -10.965 1.00 95.44 108 ALA A CA 1
ATOM 859 C C . ALA A 1 108 ? -10.258 -5.405 -9.598 1.00 95.44 108 ALA A C 1
ATOM 861 O O . ALA A 1 108 ? -10.888 -4.719 -8.778 1.00 95.44 108 ALA A O 1
ATOM 862 N N . PRO A 1 109 ? -9.903 -6.672 -9.308 1.00 97.50 109 PRO A N 1
ATOM 863 C CA . PRO A 1 109 ? -10.136 -7.278 -8.003 1.00 97.50 109 PRO A CA 1
ATOM 864 C C . PRO A 1 109 ? -9.433 -6.501 -6.883 1.00 97.50 109 PRO A C 1
ATOM 866 O O . PRO A 1 109 ? -8.316 -6.010 -7.044 1.00 97.50 109 PRO A O 1
ATOM 869 N N . ILE A 1 110 ? -10.103 -6.420 -5.733 1.00 98.38 110 ILE A N 1
ATOM 870 C CA . ILE A 1 110 ? -9.581 -5.830 -4.496 1.00 98.38 110 ILE A CA 1
ATOM 871 C C . ILE A 1 110 ? -9.377 -6.954 -3.480 1.00 98.38 110 ILE A C 1
ATOM 873 O O . ILE A 1 110 ? -10.296 -7.737 -3.235 1.00 98.38 110 ILE A O 1
ATOM 877 N N . ILE A 1 111 ? -8.201 -6.995 -2.861 1.00 98.38 111 ILE A N 1
ATOM 878 C CA . ILE A 1 111 ? -7.950 -7.696 -1.602 1.00 98.38 111 ILE A CA 1
ATOM 879 C C . ILE A 1 111 ? -7.978 -6.643 -0.491 1.00 98.38 111 ILE A C 1
ATOM 881 O O . ILE A 1 111 ? -7.275 -5.635 -0.582 1.00 98.38 111 ILE A O 1
ATOM 885 N N . LEU A 1 112 ? -8.770 -6.871 0.556 1.00 98.75 112 LEU A N 1
ATOM 886 C CA . LEU A 1 112 ? -8.682 -6.079 1.781 1.00 98.75 112 LEU A CA 1
ATOM 887 C C . LEU A 1 112 ? -7.618 -6.698 2.696 1.00 98.75 112 LEU A C 1
ATOM 889 O O . LEU A 1 112 ? -7.642 -7.909 2.929 1.00 98.75 112 LEU A O 1
ATOM 893 N N . VAL A 1 113 ? -6.696 -5.878 3.203 1.00 98.75 113 VAL A N 1
ATOM 894 C CA . VAL A 1 113 ? -5.546 -6.323 4.000 1.00 98.75 113 VAL A CA 1
ATOM 895 C C . VAL A 1 113 ? -5.505 -5.585 5.339 1.00 98.75 113 VAL A C 1
ATOM 897 O O . VAL A 1 113 ? -5.258 -4.381 5.370 1.00 98.75 113 VAL A O 1
ATOM 900 N N . GLY A 1 114 ? -5.713 -6.311 6.439 1.00 98.44 114 GLY A N 1
ATOM 901 C CA . GLY A 1 114 ? -5.472 -5.807 7.795 1.00 98.44 114 GLY A CA 1
ATOM 902 C C . GLY A 1 114 ? -4.020 -6.058 8.203 1.00 98.44 114 GLY A C 1
ATOM 903 O O . GLY A 1 114 ? -3.610 -7.213 8.309 1.00 98.44 114 GLY A O 1
ATOM 904 N N . THR A 1 115 ? -3.226 -5.008 8.398 1.00 96.56 115 THR A N 1
ATOM 905 C CA . THR A 1 115 ? -1.805 -5.092 8.777 1.00 96.56 115 THR A CA 1
ATOM 906 C C . THR A 1 115 ? -1.606 -4.957 10.291 1.00 96.56 115 THR A C 1
ATOM 908 O O . THR A 1 115 ? -2.532 -4.584 11.006 1.00 96.56 115 THR A O 1
ATOM 911 N N . MET A 1 116 ? -0.391 -5.237 10.782 1.00 93.94 116 MET A N 1
ATOM 912 C CA . MET A 1 116 ? -0.030 -5.165 12.212 1.00 93.94 116 MET A CA 1
ATOM 913 C C . MET A 1 116 ? -0.826 -6.148 13.091 1.00 93.94 116 MET A C 1
ATOM 915 O O . MET A 1 116 ? -1.196 -5.835 14.217 1.00 93.94 116 MET A O 1
ATOM 919 N N . LEU A 1 117 ? -1.090 -7.356 12.573 1.00 94.62 117 LEU A N 1
ATOM 920 C CA . LEU A 1 117 ? -1.771 -8.434 13.311 1.00 94.62 117 LEU A CA 1
ATOM 921 C C . LEU A 1 117 ? -1.072 -8.796 14.633 1.00 94.62 117 LEU A C 1
ATOM 923 O O . LEU A 1 117 ? -1.734 -9.177 15.588 1.00 94.62 117 LEU A O 1
ATOM 927 N N . ASP A 1 118 ? 0.248 -8.642 14.675 1.00 90.75 118 ASP A N 1
ATOM 928 C CA . ASP A 1 118 ? 1.101 -8.797 15.853 1.00 90.75 118 ASP A CA 1
ATOM 929 C C . ASP A 1 118 ? 0.772 -7.831 17.004 1.00 90.75 118 ASP A C 1
ATOM 931 O O . ASP A 1 118 ? 1.008 -8.189 18.150 1.00 90.75 118 ASP A O 1
ATOM 935 N N . LEU A 1 119 ? 0.182 -6.664 16.719 1.00 94.12 119 LEU A N 1
ATOM 936 C CA . LEU A 1 119 ? -0.165 -5.652 17.725 1.00 94.12 119 LEU A CA 1
ATOM 937 C C . LEU A 1 119 ? -1.635 -5.712 18.179 1.00 94.12 119 LEU A C 1
ATOM 939 O O . LEU A 1 119 ? -2.044 -4.933 19.033 1.00 94.12 119 LEU A O 1
ATOM 943 N N . ARG A 1 120 ? -2.466 -6.603 17.611 1.00 94.75 120 ARG A N 1
ATOM 944 C CA . ARG A 1 120 ? -3.890 -6.704 17.996 1.00 94.75 120 ARG A CA 1
ATOM 945 C C . ARG A 1 120 ? -4.061 -7.129 19.455 1.00 94.75 120 ARG A C 1
ATOM 947 O O . ARG A 1 120 ? -4.948 -6.617 20.128 1.00 94.75 120 ARG A O 1
ATOM 954 N N . ASP A 1 121 ? -3.251 -8.094 19.878 1.00 93.19 121 ASP A N 1
ATOM 955 C CA . ASP A 1 121 ? -3.336 -8.763 21.179 1.00 93.19 121 ASP A CA 1
ATOM 956 C C . ASP A 1 121 ? -2.178 -8.317 22.110 1.00 93.19 121 ASP A C 1
ATOM 958 O O . ASP A 1 121 ? -1.795 -9.044 23.025 1.00 93.19 121 ASP A O 1
ATOM 962 N N . ASP A 1 122 ? -1.586 -7.149 21.829 1.00 95.75 122 ASP A N 1
ATOM 963 C CA . ASP A 1 122 ? -0.453 -6.546 22.543 1.00 95.75 122 ASP A CA 1
ATOM 964 C C . ASP A 1 122 ? -0.937 -5.613 23.666 1.00 95.75 122 ASP A C 1
ATOM 966 O O . ASP A 1 122 ? -1.784 -4.750 23.432 1.00 95.75 122 ASP A O 1
ATOM 970 N N . GLU A 1 123 ? -0.416 -5.791 24.885 1.00 97.31 123 GLU A N 1
ATOM 971 C CA . GLU A 1 123 ? -0.935 -5.128 26.094 1.00 97.31 123 GLU A CA 1
ATOM 972 C C . GLU A 1 123 ? -0.761 -3.598 26.033 1.00 97.31 123 GLU A C 1
ATOM 974 O O . GLU A 1 123 ? -1.749 -2.875 26.176 1.00 97.31 123 GLU A O 1
ATOM 979 N N . ASP A 1 124 ? 0.443 -3.108 25.705 1.00 97.19 124 ASP A N 1
ATOM 980 C CA . ASP A 1 124 ? 0.736 -1.672 25.553 1.00 97.19 124 ASP A CA 1
ATOM 981 C C . ASP A 1 124 ? -0.168 -1.026 24.479 1.00 97.19 124 ASP A C 1
ATOM 983 O O . ASP A 1 124 ? -0.743 0.047 24.685 1.00 97.19 124 ASP A O 1
ATOM 987 N N . THR A 1 125 ? -0.341 -1.692 23.328 1.00 94.12 125 THR A N 1
ATOM 988 C CA . THR A 1 125 ? -1.179 -1.190 22.226 1.00 94.12 125 THR A CA 1
ATOM 989 C C . THR A 1 125 ? -2.674 -1.177 22.573 1.00 94.12 125 THR A C 1
ATOM 991 O O . THR A 1 125 ? -3.406 -0.295 22.109 1.00 94.12 125 THR A O 1
ATOM 994 N N . ILE A 1 126 ? -3.148 -2.124 23.391 1.00 96.88 126 ILE A N 1
ATOM 995 C CA . ILE A 1 126 ? -4.531 -2.145 23.886 1.00 96.88 126 ILE A CA 1
ATOM 996 C C . ILE A 1 126 ? -4.760 -0.991 24.868 1.00 96.88 126 ILE A C 1
ATOM 998 O O . ILE A 1 126 ? -5.709 -0.230 24.666 1.00 96.88 126 ILE A O 1
ATOM 1002 N N . GLU A 1 127 ? -3.886 -0.798 25.864 1.00 97.88 127 GLU A N 1
ATOM 1003 C CA . GLU A 1 127 ? -4.000 0.316 26.821 1.00 97.88 127 GLU A CA 1
ATOM 1004 C C . GLU A 1 127 ? -3.983 1.678 26.101 1.00 97.88 127 GLU A C 1
ATOM 1006 O O . GLU A 1 127 ? -4.861 2.519 26.329 1.00 97.88 127 GLU A O 1
ATOM 1011 N N . GLU A 1 128 ? -3.071 1.866 25.137 1.00 96.94 128 GLU A N 1
ATOM 1012 C CA . GLU A 1 128 ? -3.021 3.069 24.297 1.00 96.94 128 GLU A CA 1
ATOM 1013 C C . GLU A 1 128 ? -4.337 3.331 23.541 1.00 96.94 128 GLU A C 1
ATOM 1015 O O . GLU A 1 128 ? -4.685 4.492 23.296 1.00 96.94 128 GLU A O 1
ATOM 1020 N N . LEU A 1 129 ? -5.072 2.298 23.124 1.00 95.88 129 LEU A N 1
ATOM 1021 C CA . LEU A 1 129 ? -6.353 2.456 22.432 1.00 95.88 129 LEU A CA 1
ATOM 1022 C C . LEU A 1 129 ? -7.509 2.698 23.411 1.00 95.88 129 LEU A C 1
ATOM 1024 O O . LEU A 1 129 ? -8.363 3.543 23.120 1.00 95.88 129 LEU A O 1
ATOM 1028 N N . GLU A 1 130 ? -7.518 2.052 24.579 1.00 97.25 130 GLU A N 1
ATOM 1029 C CA . GLU A 1 130 ? -8.548 2.255 25.605 1.00 97.25 130 GLU A CA 1
ATOM 1030 C C . GLU A 1 130 ? -8.533 3.682 26.181 1.00 97.25 130 GLU A C 1
ATOM 1032 O O . GLU A 1 130 ? -9.603 4.286 26.314 1.00 97.25 130 GLU A O 1
ATOM 1037 N N . GLU A 1 131 ? -7.357 4.291 26.403 1.00 97.44 131 GLU A N 1
ATOM 1038 C CA . GLU A 1 131 ? -7.245 5.720 26.764 1.00 97.44 131 GLU A CA 1
ATOM 1039 C C . GLU A 1 131 ? -7.979 6.629 25.762 1.00 97.44 131 GLU A C 1
ATOM 1041 O O . GLU A 1 131 ? -8.643 7.608 26.124 1.00 97.44 131 GLU A O 1
ATOM 1046 N N . LYS A 1 132 ? -7.883 6.277 24.475 1.00 96.75 132 LYS A N 1
ATOM 1047 C CA . LYS A 1 132 ? -8.485 6.993 23.343 1.00 96.75 132 LYS A CA 1
ATOM 1048 C C . LYS A 1 132 ? -9.953 6.591 23.107 1.00 96.75 132 LYS A C 1
ATOM 1050 O O . LYS A 1 132 ? -10.598 7.160 22.226 1.00 96.75 132 LYS A O 1
ATOM 1055 N N . LYS A 1 133 ? -10.501 5.665 23.912 1.00 97.50 133 LYS A N 1
ATOM 1056 C CA . LYS A 1 133 ? -11.835 5.035 23.790 1.00 97.50 133 LYS A CA 1
ATOM 1057 C C . LYS A 1 133 ? -12.042 4.290 22.468 1.00 97.50 133 LYS A C 1
ATOM 1059 O O . LYS A 1 133 ? -13.136 4.287 21.901 1.00 97.50 133 LYS A O 1
ATOM 1064 N N . LEU A 1 134 ? -10.971 3.677 21.982 1.00 97.62 134 LEU A N 1
ATOM 1065 C CA . LEU A 1 134 ? -10.911 2.852 20.785 1.00 97.62 134 LEU A CA 1
ATOM 1066 C C . LEU A 1 134 ? -10.610 1.395 21.168 1.00 97.62 134 LEU A C 1
ATOM 1068 O O . LEU A 1 134 ? -10.372 1.076 22.327 1.00 97.62 134 LEU A O 1
ATOM 1072 N N . SER A 1 135 ? -10.629 0.503 20.181 1.00 97.06 135 SER A N 1
ATOM 1073 C CA . SER A 1 135 ? -10.168 -0.883 20.319 1.00 97.06 135 SER A CA 1
ATOM 1074 C C . SER A 1 135 ? -9.514 -1.345 19.011 1.00 97.06 135 SER A C 1
ATOM 1076 O O . SER A 1 135 ? -9.787 -0.743 17.962 1.00 97.06 135 SER A O 1
ATOM 1078 N N . PRO A 1 136 ? -8.664 -2.387 19.038 1.00 98.06 136 PRO A N 1
ATOM 1079 C CA . PRO A 1 136 ? -8.183 -3.042 17.828 1.00 98.06 136 PRO A CA 1
ATOM 1080 C C . PRO A 1 136 ? -9.333 -3.548 16.944 1.00 98.06 136 PRO A C 1
ATOM 1082 O O . PRO A 1 136 ? -10.365 -4.013 17.428 1.00 98.06 136 PRO A O 1
ATOM 1085 N N . ILE A 1 137 ? -9.142 -3.507 15.626 1.00 98.31 137 ILE A N 1
ATOM 1086 C CA . ILE A 1 137 ? -10.126 -3.979 14.650 1.00 98.31 137 ILE A CA 1
ATOM 1087 C C . ILE A 1 137 ? -10.195 -5.508 14.679 1.00 98.31 137 ILE A C 1
ATOM 1089 O O . ILE A 1 137 ? -9.192 -6.206 14.488 1.00 98.31 137 ILE A O 1
ATOM 1093 N N . THR A 1 138 ? -11.396 -6.046 14.878 1.00 97.44 138 THR A N 1
ATOM 1094 C CA . THR A 1 138 ? -11.647 -7.488 14.936 1.00 97.44 138 THR A CA 1
ATOM 1095 C C . THR A 1 138 ? -11.692 -8.117 13.544 1.00 97.44 138 THR A C 1
ATOM 1097 O O . THR A 1 138 ? -11.955 -7.459 12.532 1.00 97.44 138 THR A O 1
ATOM 1100 N N . CYS A 1 139 ? -11.489 -9.435 13.479 1.00 95.69 139 CYS A N 1
ATOM 1101 C CA . CYS A 1 139 ? -11.585 -10.164 12.214 1.00 95.69 139 CYS A CA 1
ATOM 1102 C C . CYS A 1 139 ? -12.998 -10.094 11.600 1.00 95.69 139 CYS A C 1
ATOM 1104 O O . CYS A 1 139 ? -13.146 -10.043 10.381 1.00 95.69 139 CYS A O 1
ATOM 1106 N N . GLU A 1 140 ? -14.041 -10.021 12.434 1.00 97.00 140 GLU A N 1
ATOM 1107 C CA . GLU A 1 140 ? -15.429 -9.873 11.983 1.00 97.00 140 GLU A CA 1
ATOM 1108 C C . GLU A 1 140 ? -15.682 -8.504 11.331 1.00 97.00 140 GLU A C 1
ATOM 1110 O O . GLU A 1 140 ? -16.288 -8.445 10.260 1.00 97.00 140 GLU A O 1
ATOM 1115 N N . GLN A 1 141 ? -15.152 -7.417 11.904 1.00 98.00 141 GLN A N 1
ATOM 1116 C CA . GLN A 1 141 ? -15.209 -6.084 11.291 1.00 98.00 141 GLN A CA 1
ATOM 1117 C C . GLN A 1 141 ? -14.497 -6.069 9.929 1.00 98.00 141 GLN A C 1
ATOM 1119 O O . GLN A 1 141 ? -15.052 -5.578 8.943 1.00 98.00 141 GLN A O 1
ATOM 1124 N N . GLY A 1 142 ? -13.306 -6.671 9.842 1.00 97.75 142 GLY A N 1
ATOM 1125 C CA . GLY A 1 142 ? -12.566 -6.816 8.586 1.00 97.75 142 GLY A CA 1
ATOM 1126 C C . GLY A 1 142 ? -13.318 -7.620 7.516 1.00 97.75 142 GLY A C 1
ATOM 1127 O O . GLY A 1 142 ? -13.397 -7.197 6.361 1.00 97.75 142 GLY A O 1
ATOM 1128 N N . LEU A 1 143 ? -13.949 -8.735 7.898 1.00 96.38 143 LEU A N 1
ATOM 1129 C CA . LEU A 1 143 ? -14.804 -9.535 7.010 1.00 96.38 143 LEU A CA 1
ATOM 1130 C C . LEU A 1 143 ? -16.056 -8.770 6.552 1.00 96.38 143 LEU A C 1
ATOM 1132 O O . LEU A 1 143 ? -16.428 -8.858 5.379 1.00 96.38 143 LEU A O 1
ATOM 1136 N N . PHE A 1 144 ? -16.688 -7.997 7.441 1.00 97.75 144 PHE A N 1
ATOM 1137 C CA . PHE A 1 144 ? -17.829 -7.150 7.095 1.00 97.75 144 PHE A CA 1
ATOM 1138 C C . PHE A 1 144 ? -17.434 -6.079 6.070 1.00 97.75 144 PHE A C 1
ATOM 1140 O O . PHE A 1 144 ? -18.071 -5.979 5.022 1.00 97.75 144 PHE A O 1
ATOM 1147 N N . MET A 1 145 ? -16.343 -5.348 6.319 1.00 98.31 145 MET A N 1
ATOM 1148 C CA . MET A 1 145 ? -15.804 -4.337 5.401 1.00 98.31 145 MET A CA 1
ATOM 1149 C C . MET A 1 145 ? -15.445 -4.942 4.038 1.00 98.31 145 MET A C 1
ATOM 1151 O O . MET A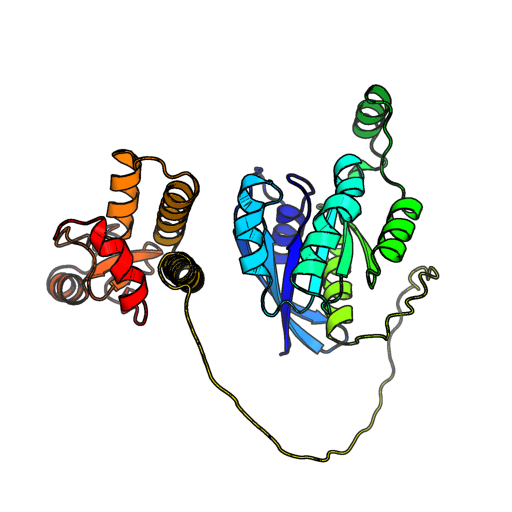 1 145 ? -15.813 -4.391 3.003 1.00 98.31 145 MET A O 1
ATOM 1155 N N . ALA A 1 146 ? -14.789 -6.108 4.010 1.00 97.88 146 ALA A N 1
ATOM 1156 C CA . ALA A 1 146 ? -14.448 -6.797 2.764 1.00 97.88 146 ALA A CA 1
ATOM 1157 C C . ALA A 1 146 ? -15.690 -7.156 1.933 1.00 97.88 146 ALA A C 1
ATOM 1159 O O . ALA A 1 146 ? -15.683 -6.995 0.711 1.00 97.88 146 ALA A O 1
ATOM 1160 N N . LYS A 1 147 ? -16.767 -7.600 2.590 1.00 96.25 147 LYS A N 1
ATOM 1161 C CA . LYS A 1 147 ? -18.057 -7.867 1.946 1.00 96.25 147 LYS A CA 1
ATOM 1162 C C . LYS A 1 147 ? -18.741 -6.580 1.471 1.00 96.25 147 LYS A C 1
ATOM 1164 O O . LYS A 1 147 ? -19.292 -6.570 0.374 1.00 96.25 147 LYS A O 1
ATOM 1169 N N . GLU A 1 148 ? -18.689 -5.509 2.262 1.00 96.19 148 GLU A N 1
ATOM 1170 C CA . GLU A 1 148 ? -19.283 -4.205 1.941 1.00 96.19 148 GLU A CA 1
ATOM 1171 C C . GLU A 1 148 ? -18.635 -3.551 0.708 1.00 96.19 148 GLU A C 1
ATOM 1173 O O . GLU A 1 148 ? -19.345 -3.079 -0.178 1.00 96.19 148 GLU A O 1
ATOM 1178 N N . ILE A 1 149 ? -17.302 -3.589 0.599 1.00 96.56 149 ILE A N 1
ATOM 1179 C CA . ILE A 1 149 ? -16.563 -3.030 -0.548 1.00 96.56 149 ILE A CA 1
ATOM 1180 C C . ILE A 1 149 ? -16.461 -3.992 -1.748 1.00 96.56 149 ILE A C 1
ATOM 1182 O O . ILE A 1 149 ? -15.808 -3.682 -2.746 1.00 96.56 149 ILE A O 1
ATOM 1186 N N . GLY A 1 150 ? -17.059 -5.186 -1.668 1.00 95.56 150 GLY A N 1
ATOM 1187 C CA . GLY A 1 150 ? -16.956 -6.204 -2.719 1.00 95.56 150 GLY A CA 1
ATOM 1188 C C . GLY A 1 150 ? -15.514 -6.655 -2.997 1.00 95.56 150 GLY A C 1
ATOM 1189 O O . GLY A 1 150 ? -15.152 -6.906 -4.150 1.00 95.56 150 GLY A O 1
ATOM 1190 N N . ALA A 1 151 ? -14.674 -6.727 -1.960 1.00 96.81 151 ALA A N 1
ATOM 1191 C CA . ALA A 1 151 ? -13.350 -7.328 -2.056 1.00 96.81 151 ALA A CA 1
ATOM 1192 C C . ALA A 1 151 ? -13.481 -8.835 -2.321 1.00 96.81 151 ALA A C 1
ATOM 1194 O O . ALA A 1 151 ? -14.342 -9.510 -1.760 1.00 96.81 151 ALA A O 1
ATOM 1195 N N . VAL A 1 152 ? -12.599 -9.396 -3.150 1.00 95.94 152 VAL A N 1
ATOM 1196 C CA . VAL A 1 152 ? -12.627 -10.838 -3.461 1.00 95.94 152 VAL A CA 1
ATOM 1197 C C . VAL A 1 152 ? -12.025 -11.690 -2.341 1.00 95.94 152 VAL A C 1
ATOM 1199 O O . VAL A 1 152 ? -12.186 -12.912 -2.336 1.00 95.94 152 VAL A O 1
ATOM 1202 N N . LYS A 1 153 ? -11.318 -11.052 -1.399 1.00 95.88 153 LYS A N 1
ATOM 1203 C CA . LYS A 1 153 ? -10.728 -11.679 -0.218 1.00 95.88 153 LYS A CA 1
ATOM 1204 C C . LYS A 1 153 ? -10.452 -10.645 0.880 1.00 95.88 153 LYS A C 1
ATOM 1206 O O . LYS A 1 153 ? -10.100 -9.506 0.580 1.00 95.88 153 LYS A O 1
ATOM 1211 N N . TYR A 1 154 ? -10.545 -11.087 2.133 1.00 97.75 154 TYR A N 1
ATOM 1212 C CA . TYR A 1 154 ? -9.922 -10.446 3.292 1.00 97.75 154 TYR A CA 1
ATOM 1213 C C . TYR A 1 154 ? -8.724 -11.285 3.754 1.00 97.75 154 TYR A C 1
ATOM 1215 O O . TYR A 1 154 ? -8.824 -12.517 3.800 1.00 97.75 154 TYR A O 1
ATOM 1223 N N . VAL A 1 155 ? -7.605 -10.636 4.075 1.00 96.88 155 VAL A N 1
ATOM 1224 C CA . VAL A 1 155 ? -6.406 -11.266 4.645 1.00 96.88 155 VAL A CA 1
ATOM 1225 C C . VAL A 1 155 ? -5.878 -10.392 5.781 1.00 96.88 155 VAL A C 1
ATOM 1227 O O . VAL A 1 155 ? -5.815 -9.174 5.652 1.00 96.88 155 VAL A O 1
ATOM 1230 N N . GLU A 1 156 ? -5.463 -11.013 6.880 1.00 96.19 156 GLU A N 1
ATOM 1231 C CA . GLU A 1 156 ? -4.759 -10.338 7.973 1.00 96.19 156 GLU A CA 1
ATOM 1232 C C . GLU A 1 156 ? -3.284 -10.719 7.946 1.00 96.19 156 GLU A C 1
ATOM 1234 O O . GLU A 1 156 ? -2.947 -11.883 7.694 1.00 96.19 156 GLU A O 1
ATOM 1239 N N . CYS A 1 157 ? -2.400 -9.754 8.199 1.00 91.38 157 CYS A N 1
ATOM 1240 C CA . CYS A 1 157 ? -0.973 -10.016 8.227 1.00 91.38 157 CYS A CA 1
ATOM 1241 C C . CYS A 1 157 ? -0.167 -9.222 9.254 1.00 91.38 157 CYS A C 1
ATOM 1243 O O . CYS A 1 157 ? -0.370 -8.029 9.478 1.00 91.38 157 CYS A O 1
ATOM 1245 N N . THR A 1 158 ? 0.835 -9.901 9.807 1.00 86.19 158 THR A N 1
ATOM 1246 C CA . THR A 1 158 ? 1.952 -9.272 10.516 1.00 86.19 158 THR A CA 1
ATOM 1247 C C . THR A 1 158 ? 3.060 -8.909 9.528 1.00 86.19 158 THR A C 1
ATOM 1249 O O . THR A 1 158 ? 3.316 -9.650 8.575 1.00 86.19 158 THR A O 1
ATOM 1252 N N . GLY A 1 159 ? 3.754 -7.795 9.779 1.00 75.38 159 GLY A N 1
ATOM 1253 C CA . GLY A 1 159 ? 4.973 -7.430 9.050 1.00 75.38 159 GLY A CA 1
ATOM 1254 C C . GLY A 1 159 ? 6.165 -8.357 9.331 1.00 75.38 159 GLY A C 1
ATOM 1255 O O . GLY A 1 159 ? 7.159 -8.289 8.612 1.00 75.38 159 GLY A O 1
ATOM 1256 N N . LEU A 1 160 ? 6.072 -9.222 10.349 1.00 75.00 160 LEU A N 1
ATOM 1257 C CA . LEU A 1 160 ? 7.194 -9.969 10.926 1.00 75.00 160 LEU A CA 1
ATOM 1258 C C . LEU A 1 160 ? 7.311 -11.427 10.442 1.00 75.00 160 LEU A C 1
ATOM 1260 O O . LEU A 1 160 ? 8.335 -12.062 10.678 1.00 75.00 160 LEU A O 1
ATOM 1264 N N . ALA A 1 161 ? 6.292 -11.986 9.772 1.00 74.56 161 ALA A N 1
ATOM 1265 C CA . ALA A 1 161 ? 6.258 -13.414 9.428 1.00 74.56 161 ALA A CA 1
ATOM 1266 C C . ALA A 1 161 ? 6.016 -13.680 7.931 1.00 74.56 161 ALA A C 1
ATOM 1268 O O . ALA A 1 161 ? 4.895 -13.543 7.437 1.00 74.56 161 ALA A O 1
ATOM 1269 N N . LEU A 1 162 ? 7.035 -14.196 7.228 1.00 73.50 162 LEU A N 1
ATOM 1270 C CA . LEU A 1 162 ? 6.993 -14.542 5.794 1.00 73.50 162 LEU A CA 1
ATOM 1271 C C . LEU A 1 162 ? 5.740 -15.310 5.349 1.00 73.50 162 LEU A C 1
ATOM 1273 O O . LEU A 1 162 ? 5.183 -15.029 4.289 1.00 73.50 162 LEU A O 1
ATOM 1277 N N . ARG A 1 163 ? 5.273 -16.286 6.144 1.00 71.88 163 ARG A N 1
ATOM 1278 C CA . ARG A 1 163 ? 4.069 -17.078 5.824 1.00 71.88 163 ARG A CA 1
ATOM 1279 C C . ARG A 1 163 ? 2.823 -16.195 5.699 1.00 71.88 163 ARG A C 1
ATOM 1281 O O . ARG A 1 163 ? 1.979 -16.456 4.846 1.00 71.88 163 ARG A O 1
ATOM 1288 N N . SER A 1 164 ? 2.730 -15.172 6.543 1.00 81.12 164 SER A N 1
ATOM 1289 C CA . SER A 1 164 ? 1.633 -14.209 6.580 1.00 81.12 164 SER A CA 1
ATOM 1290 C C . SER A 1 164 ? 1.683 -13.287 5.358 1.00 81.12 164 SER A C 1
ATOM 1292 O O . SER A 1 164 ? 0.707 -13.201 4.615 1.00 81.12 164 SER A O 1
ATOM 1294 N N . LEU A 1 165 ? 2.863 -12.728 5.058 1.00 86.94 165 LEU A N 1
ATOM 1295 C CA . LEU A 1 165 ? 3.109 -11.922 3.855 1.00 86.94 165 LEU A CA 1
ATOM 1296 C C . LEU A 1 165 ? 2.782 -12.709 2.573 1.00 86.94 165 LEU A C 1
ATOM 1298 O O . LEU A 1 165 ? 2.034 -12.236 1.718 1.00 86.94 165 LEU A O 1
ATOM 1302 N N . LYS A 1 166 ? 3.268 -13.956 2.460 1.00 87.06 166 LYS A N 1
ATOM 1303 C CA . LYS A 1 166 ? 3.017 -14.818 1.294 1.00 87.06 166 LYS A CA 1
ATOM 1304 C C . LYS A 1 166 ? 1.525 -15.059 1.057 1.00 87.06 166 LYS A C 1
ATOM 1306 O O . LYS A 1 166 ? 1.112 -15.107 -0.095 1.00 87.06 166 LYS A O 1
ATOM 1311 N N . MET A 1 167 ? 0.711 -15.190 2.108 1.00 90.50 167 MET A N 1
ATOM 1312 C CA . MET A 1 167 ? -0.736 -15.383 1.954 1.00 90.50 167 MET A CA 1
ATOM 1313 C C . MET A 1 167 ? -1.426 -14.181 1.294 1.00 90.50 167 MET A C 1
ATOM 1315 O O . MET A 1 167 ? -2.328 -14.393 0.487 1.00 90.50 167 MET A O 1
ATOM 1319 N N . VAL A 1 168 ? -0.981 -12.947 1.562 1.00 95.50 168 VAL A N 1
ATOM 1320 C CA . VAL A 1 168 ? -1.520 -11.740 0.909 1.00 95.50 168 VAL A CA 1
ATOM 1321 C C . VAL A 1 168 ? -1.276 -11.790 -0.603 1.00 95.50 168 VAL A C 1
ATOM 1323 O O . VAL A 1 168 ? -2.214 -11.662 -1.391 1.00 95.50 168 VAL A O 1
ATOM 1326 N N . PHE A 1 169 ? -0.031 -12.033 -1.020 1.00 94.69 169 PHE A N 1
ATOM 1327 C CA . PHE A 1 169 ? 0.341 -12.015 -2.438 1.00 94.69 169 PHE A CA 1
ATOM 1328 C C . PHE A 1 169 ? -0.120 -13.260 -3.208 1.00 94.69 169 PHE A C 1
ATOM 1330 O O . PHE A 1 169 ? -0.504 -13.137 -4.370 1.00 94.69 169 PHE A O 1
ATOM 1337 N N . ASP A 1 170 ? -0.177 -14.434 -2.570 1.00 93.12 170 ASP A N 1
ATOM 1338 C CA . ASP A 1 170 ? -0.783 -15.634 -3.158 1.00 93.12 170 ASP A CA 1
ATOM 1339 C C . ASP A 1 170 ? -2.268 -15.408 -3.486 1.00 93.12 170 ASP A C 1
ATOM 1341 O O . ASP A 1 170 ? -2.701 -15.730 -4.591 1.00 93.12 170 ASP A O 1
ATOM 1345 N N . GLU A 1 171 ? -3.057 -14.841 -2.563 1.00 95.69 171 GLU A N 1
ATOM 1346 C CA . GLU A 1 171 ? -4.485 -14.584 -2.805 1.00 95.69 171 GLU A CA 1
ATOM 1347 C C . GLU A 1 171 ? -4.700 -13.461 -3.836 1.00 95.69 171 GLU A C 1
ATOM 1349 O O . GLU A 1 171 ? -5.574 -13.586 -4.697 1.00 95.69 171 GLU A O 1
ATOM 1354 N N . ALA A 1 172 ? -3.865 -12.413 -3.821 1.00 96.56 172 ALA A N 1
ATOM 1355 C CA . ALA A 1 172 ? -3.874 -11.362 -4.841 1.00 96.56 172 ALA A CA 1
ATOM 1356 C C . ALA A 1 172 ? -3.591 -11.918 -6.246 1.00 96.56 172 ALA A C 1
ATOM 1358 O O . ALA A 1 172 ? -4.286 -11.594 -7.207 1.00 96.56 172 ALA A O 1
ATOM 1359 N N . ILE A 1 173 ? -2.616 -12.821 -6.368 1.00 95.94 173 ILE A N 1
ATOM 1360 C CA . ILE A 1 173 ? -2.316 -13.511 -7.624 1.00 95.94 173 ILE A CA 1
ATOM 1361 C C . ILE A 1 173 ? -3.456 -14.460 -8.018 1.00 95.94 173 ILE A C 1
ATOM 1363 O O . ILE A 1 173 ? -3.855 -14.476 -9.182 1.00 95.94 173 ILE A O 1
ATOM 1367 N N . ARG A 1 174 ? -4.035 -15.223 -7.080 1.00 95.25 174 ARG A N 1
ATOM 1368 C CA . ARG A 1 174 ? -5.180 -16.109 -7.368 1.00 95.25 174 ARG A CA 1
ATOM 1369 C C . ARG A 1 174 ? -6.396 -15.354 -7.890 1.00 95.25 174 ARG A C 1
ATOM 1371 O O . ARG A 1 174 ? -7.071 -15.885 -8.770 1.00 95.25 174 ARG A O 1
ATOM 1378 N N . ALA A 1 175 ? -6.648 -14.135 -7.410 1.00 95.31 175 ALA A N 1
ATOM 1379 C CA . ALA A 1 175 ? -7.724 -13.283 -7.913 1.00 95.31 175 ALA A CA 1
ATOM 1380 C C . ALA A 1 175 ? -7.594 -12.983 -9.419 1.00 95.31 175 ALA A C 1
ATOM 1382 O O . ALA A 1 175 ? -8.596 -12.990 -10.130 1.00 95.31 175 ALA A O 1
ATOM 1383 N N . VAL A 1 176 ? -6.363 -12.789 -9.906 1.00 94.88 176 VAL A N 1
ATOM 1384 C CA . VAL A 1 176 ? -6.047 -12.539 -11.325 1.00 94.88 176 VAL A CA 1
ATOM 1385 C C . VAL A 1 176 ? -5.986 -13.838 -12.134 1.00 94.88 176 VAL A C 1
ATOM 1387 O O . VAL A 1 176 ? -6.468 -13.904 -13.262 1.00 94.88 176 VAL A O 1
ATOM 1390 N N . LEU A 1 177 ? -5.387 -14.895 -11.575 1.00 92.00 177 LEU A N 1
ATOM 1391 C CA . LEU A 1 177 ? -5.163 -16.165 -12.278 1.00 92.00 177 LEU A CA 1
ATOM 1392 C C . LEU A 1 177 ? -6.417 -17.037 -12.408 1.00 92.00 177 LEU A C 1
ATOM 1394 O O . LEU A 1 177 ? -6.459 -17.884 -13.305 1.00 92.00 177 LEU A O 1
ATOM 1398 N N . ASN A 1 178 ? -7.369 -16.892 -11.482 1.00 89.12 178 ASN A N 1
ATOM 1399 C CA . ASN A 1 178 ? -8.554 -17.736 -11.334 1.00 89.12 178 ASN A CA 1
ATOM 1400 C C . ASN A 1 178 ? -9.804 -16.873 -10.986 1.00 89.12 178 ASN A C 1
ATOM 1402 O O . ASN A 1 178 ? -10.417 -17.093 -9.933 1.00 89.12 178 ASN A O 1
ATOM 1406 N N . PRO A 1 179 ? -10.185 -15.876 -11.814 1.00 80.62 179 PRO A N 1
ATOM 1407 C CA . PRO A 1 179 ? -11.258 -14.934 -11.492 1.00 80.62 179 PRO A CA 1
ATOM 1408 C C . PRO A 1 179 ? -12.608 -15.645 -11.325 1.00 80.62 179 PRO A C 1
ATOM 1410 O O . PRO A 1 179 ? -13.044 -16.408 -12.190 1.00 80.62 179 PRO A O 1
ATOM 1413 N N . LYS A 1 180 ? -13.285 -15.380 -10.203 1.00 68.56 180 LYS A N 1
ATOM 1414 C CA . LYS A 1 180 ? -14.634 -15.883 -9.905 1.00 68.56 180 LYS A CA 1
ATOM 1415 C C . LYS A 1 180 ? -15.683 -14.797 -10.178 1.00 68.56 180 LYS A C 1
ATOM 1417 O O . LYS A 1 180 ? -15.386 -13.623 -9.955 1.00 68.56 180 LYS A O 1
ATOM 1422 N N . PRO A 1 181 ? -16.917 -15.154 -10.585 1.00 54.91 181 PRO A N 1
ATOM 1423 C CA . PRO A 1 181 ? -18.032 -14.209 -10.566 1.00 54.91 181 PRO A CA 1
ATOM 1424 C C . PRO A 1 181 ? -18.266 -13.692 -9.137 1.00 54.91 181 PRO A C 1
ATOM 1426 O O . PRO A 1 181 ? -18.075 -14.422 -8.165 1.00 54.91 181 PRO A O 1
ATOM 1429 N N . THR A 1 182 ? -18.692 -12.436 -9.012 1.00 51.38 182 THR A N 1
ATOM 1430 C CA . THR A 1 182 ? -18.603 -11.599 -7.796 1.00 51.38 182 THR A CA 1
ATOM 1431 C C . THR A 1 182 ? -19.504 -11.981 -6.610 1.00 51.38 182 THR A C 1
ATOM 1433 O O . THR A 1 182 ? -19.559 -11.249 -5.627 1.00 51.38 182 THR A O 1
ATOM 1436 N N . ASN A 1 183 ? -20.144 -13.153 -6.630 1.00 48.03 183 ASN A N 1
ATOM 1437 C CA . ASN A 1 183 ? -20.795 -13.736 -5.453 1.00 48.03 183 ASN A CA 1
ATOM 1438 C C . ASN A 1 183 ? -19.776 -14.549 -4.639 1.00 48.03 183 ASN A C 1
ATOM 1440 O O . ASN A 1 183 ? -19.739 -15.780 -4.708 1.00 48.03 183 ASN A O 1
ATOM 1444 N N . VAL A 1 184 ? -18.923 -13.851 -3.886 1.00 50.03 184 VAL A N 1
ATOM 1445 C CA . VAL A 1 184 ? -17.948 -14.479 -2.983 1.00 50.03 184 VAL A CA 1
ATOM 1446 C C . VAL A 1 184 ? -18.611 -14.769 -1.637 1.00 50.03 184 VAL A C 1
ATOM 1448 O O . VAL A 1 184 ? -18.882 -13.864 -0.851 1.00 50.03 184 VAL A O 1
ATOM 1451 N N . ASP A 1 185 ? -18.865 -16.047 -1.368 1.00 48.72 185 ASP A N 1
ATOM 1452 C CA . ASP A 1 185 ? -19.185 -16.516 -0.022 1.00 48.72 185 ASP A CA 1
ATOM 1453 C C . ASP A 1 185 ? -17.916 -16.493 0.851 1.00 48.72 185 ASP A C 1
ATOM 1455 O O . ASP A 1 185 ? -16.890 -17.075 0.492 1.00 48.72 185 ASP A O 1
ATOM 1459 N N . PHE A 1 186 ? -17.996 -15.814 1.997 1.00 50.62 186 PHE A N 1
ATOM 1460 C CA . PHE A 1 186 ? -16.916 -15.685 2.981 1.00 50.62 186 PHE A CA 1
ATOM 1461 C C . PHE A 1 186 ? -16.920 -16.833 4.012 1.00 50.62 186 PHE A C 1
ATOM 1463 O O . PHE A 1 186 ? -16.328 -16.702 5.084 1.00 50.62 186 PHE A O 1
ATOM 1470 N N . SER A 1 187 ? -17.571 -17.964 3.712 1.00 40.03 187 SER A N 1
ATOM 1471 C CA . SER A 1 187 ? -17.579 -19.140 4.584 1.00 40.03 187 SER A CA 1
ATOM 1472 C C . SER A 1 187 ? -16.161 -19.610 4.939 1.00 40.03 187 SER A C 1
ATOM 1474 O O . SER A 1 187 ? -15.331 -19.956 4.092 1.00 40.03 187 SER A O 1
ATOM 1476 N N . PHE A 1 188 ? -15.872 -19.603 6.240 1.00 37.59 188 PHE A N 1
ATOM 1477 C CA . PHE A 1 188 ? -14.552 -19.918 6.769 1.00 37.59 188 PHE A CA 1
ATOM 1478 C C . PHE A 1 188 ? -14.213 -21.400 6.567 1.00 37.59 188 PHE A C 1
ATOM 1480 O O . PHE A 1 188 ? -14.921 -22.290 7.042 1.00 37.59 188 PHE A O 1
ATOM 1487 N N . LYS A 1 189 ? -13.082 -21.672 5.909 1.00 36.78 189 LYS A N 1
ATOM 1488 C CA . LYS A 1 189 ? -12.442 -22.992 5.904 1.00 36.78 189 LYS A CA 1
ATOM 1489 C C . LYS A 1 189 ? -11.071 -22.890 6.551 1.00 36.78 189 LYS A C 1
ATOM 1491 O O . LYS A 1 189 ? -10.139 -22.335 5.972 1.00 36.78 189 LYS A O 1
ATOM 1496 N N . GLN A 1 190 ? -10.974 -23.452 7.751 1.00 31.08 190 GLN A N 1
ATOM 1497 C CA . GLN A 1 190 ? -9.723 -23.625 8.479 1.00 31.08 190 GLN A CA 1
ATOM 1498 C C . GLN A 1 190 ? -8.744 -24.464 7.625 1.00 31.08 190 GLN A C 1
ATOM 1500 O O . GLN A 1 190 ? -9.193 -25.415 6.974 1.00 31.08 190 GLN A O 1
ATOM 1505 N N . PRO A 1 191 ? -7.437 -24.142 7.568 1.00 34.56 191 PRO A N 1
ATOM 1506 C CA . PRO A 1 191 ? -6.509 -24.860 6.695 1.00 34.56 191 PRO A CA 1
ATOM 1507 C C . PRO A 1 191 ? -6.353 -26.336 7.106 1.00 34.56 191 PRO A C 1
ATOM 1509 O O . PRO A 1 191 ? -6.021 -26.596 8.264 1.00 34.56 191 PRO A O 1
ATOM 1512 N N . PRO A 1 192 ? -6.537 -27.310 6.194 1.00 33.00 192 PRO A N 1
ATOM 1513 C CA . PRO A 1 192 ? -6.247 -28.710 6.487 1.00 33.00 192 PRO A CA 1
ATOM 1514 C C . PRO A 1 192 ? -4.734 -28.947 6.616 1.00 33.00 192 PRO A C 1
ATOM 1516 O O . PRO A 1 192 ? -3.921 -28.253 5.999 1.00 33.00 192 PRO A O 1
ATOM 1519 N N . ALA A 1 193 ? -4.356 -29.962 7.396 1.00 30.58 193 ALA A N 1
ATOM 1520 C CA . ALA A 1 193 ? -2.975 -30.434 7.469 1.00 30.58 193 ALA A CA 1
ATOM 1521 C C . ALA A 1 193 ? -2.513 -31.033 6.123 1.00 30.58 193 ALA A C 1
ATOM 1523 O O . ALA A 1 193 ? -3.322 -31.496 5.318 1.00 30.58 193 ALA A O 1
ATOM 1524 N N . ALA A 1 194 ? -1.204 -31.004 5.867 1.00 32.50 194 ALA A N 1
ATOM 1525 C CA . ALA A 1 194 ? -0.642 -31.298 4.550 1.00 32.50 194 ALA A CA 1
ATOM 1526 C C . ALA A 1 194 ? -0.749 -32.778 4.131 1.00 32.50 194 ALA A C 1
ATOM 1528 O O . ALA A 1 194 ? -0.503 -33.686 4.923 1.00 32.50 194 ALA A O 1
ATOM 1529 N N . THR A 1 195 ? -1.031 -33.021 2.848 1.00 28.28 195 THR A N 1
ATOM 1530 C CA . THR A 1 195 ? -0.752 -34.287 2.139 1.00 28.28 195 THR A CA 1
ATOM 1531 C C . THR A 1 195 ? -0.745 -34.054 0.619 1.00 28.28 195 THR A C 1
ATOM 1533 O O . THR A 1 195 ? -1.249 -33.035 0.145 1.00 28.28 195 THR A O 1
ATOM 1536 N N . SER A 1 196 ? -0.125 -34.967 -0.138 1.00 25.31 196 SER A N 1
ATOM 1537 C CA . SER A 1 196 ? 0.288 -34.762 -1.546 1.00 25.31 196 SER A CA 1
ATOM 1538 C C . SER A 1 196 ? -0.335 -35.836 -2.497 1.00 25.31 196 SER A C 1
ATOM 1540 O O . SER A 1 196 ? -1.279 -36.498 -2.070 1.00 25.31 196 SER A O 1
ATOM 1542 N N . PRO A 1 197 ? 0.017 -35.977 -3.801 1.00 33.81 197 PRO A N 1
ATOM 1543 C CA . PRO A 1 197 ? -0.933 -35.571 -4.852 1.00 33.81 197 PRO A CA 1
ATOM 1544 C C . PRO A 1 197 ? -1.195 -36.583 -6.001 1.00 33.81 197 PRO A C 1
ATOM 1546 O O . PRO A 1 197 ? -0.342 -37.403 -6.332 1.00 33.81 197 PRO A O 1
ATOM 1549 N N . THR A 1 198 ? -2.317 -36.409 -6.720 1.00 22.91 198 THR A N 1
ATOM 1550 C CA . THR A 1 198 ? -2.604 -37.054 -8.030 1.00 22.91 198 THR A CA 1
ATOM 1551 C C . THR A 1 198 ? -3.397 -36.061 -8.910 1.00 22.91 198 THR A C 1
ATOM 1553 O O . THR A 1 198 ? -4.466 -35.644 -8.483 1.00 22.91 198 THR A O 1
ATOM 1556 N N . THR A 1 199 ? -2.893 -35.421 -9.980 1.00 24.06 199 THR A N 1
ATOM 1557 C CA . THR A 1 199 ? -2.439 -35.857 -11.334 1.00 24.06 199 THR A CA 1
ATOM 1558 C C . THR A 1 199 ? -3.585 -36.106 -12.343 1.00 24.06 199 THR A C 1
ATOM 1560 O O . THR A 1 199 ? -4.519 -36.831 -12.033 1.00 24.06 199 THR A O 1
ATOM 1563 N N . GLN A 1 200 ? -3.411 -35.600 -13.583 1.00 25.64 200 GLN A N 1
ATOM 1564 C CA . GLN A 1 200 ? -4.212 -35.825 -14.820 1.00 25.64 200 GLN A CA 1
ATOM 1565 C C . GLN A 1 200 ? -5.551 -35.051 -14.957 1.00 25.64 200 GLN A C 1
ATOM 1567 O O . GLN A 1 200 ? -6.228 -34.838 -13.963 1.00 25.64 200 GLN A O 1
ATOM 1572 N N . GLN A 1 201 ? -6.037 -34.627 -16.142 1.00 24.97 201 GLN A N 1
ATOM 1573 C CA . GLN A 1 201 ? -5.439 -34.241 -17.450 1.00 24.97 201 GLN A CA 1
ATOM 1574 C C . GLN A 1 201 ? -6.539 -33.584 -18.344 1.00 24.97 201 GLN A C 1
ATOM 1576 O O . GLN A 1 201 ? -7.718 -33.642 -18.011 1.00 24.97 201 GLN A O 1
ATOM 1581 N N . THR A 1 202 ? -6.146 -33.100 -19.535 1.00 23.36 202 THR A N 1
ATOM 1582 C CA . THR A 1 202 ? -6.951 -32.825 -20.763 1.00 23.36 202 THR A CA 1
ATOM 1583 C C . THR A 1 202 ? -7.397 -31.388 -21.112 1.00 23.36 202 THR A C 1
ATOM 1585 O O . THR A 1 202 ? -7.676 -30.535 -20.278 1.00 23.36 202 THR A O 1
ATOM 1588 N N . ALA A 1 203 ? -7.397 -31.172 -22.432 1.00 23.95 203 ALA A N 1
ATOM 1589 C CA . ALA A 1 203 ? -7.863 -30.078 -23.302 1.00 23.95 203 ALA A CA 1
ATOM 1590 C C . ALA A 1 203 ? -8.186 -30.769 -24.671 1.00 23.95 203 ALA A C 1
ATOM 1592 O O . ALA A 1 203 ? -7.984 -31.990 -24.724 1.00 23.95 203 ALA A O 1
ATOM 1593 N N . PRO A 1 204 ? -8.585 -30.129 -25.803 1.00 34.59 204 PRO A N 1
ATOM 1594 C CA . PRO A 1 204 ? -8.755 -28.704 -26.172 1.00 34.59 204 PRO A CA 1
ATOM 1595 C C . PRO A 1 204 ? -10.223 -28.488 -26.712 1.00 34.59 204 PRO A C 1
ATOM 1597 O O . PRO A 1 204 ? -11.085 -29.163 -26.154 1.00 34.59 204 PRO A O 1
ATOM 1600 N N . PRO A 1 205 ? -10.609 -27.659 -27.732 1.00 28.39 205 PRO A N 1
ATOM 1601 C CA . PRO A 1 205 ? -9.881 -26.675 -28.549 1.00 28.39 205 PRO A CA 1
ATOM 1602 C C . PRO A 1 205 ? -10.545 -25.305 -28.867 1.00 28.39 205 PRO A C 1
ATOM 1604 O O . PRO A 1 205 ? -11.731 -25.057 -28.700 1.00 28.39 205 PRO A O 1
ATOM 1607 N N . ARG A 1 206 ? -9.672 -24.449 -29.421 1.00 23.22 206 ARG A N 1
ATOM 1608 C CA . ARG A 1 206 ? -9.835 -23.215 -30.226 1.00 23.22 206 ARG A CA 1
ATOM 1609 C C . ARG A 1 206 ? -11.150 -23.031 -31.016 1.00 23.22 206 ARG A C 1
ATOM 1611 O O . ARG A 1 206 ? -11.525 -23.943 -31.744 1.00 23.22 206 ARG A O 1
ATOM 1618 N N . THR A 1 207 ? -11.585 -21.766 -31.148 1.00 24.61 207 THR A N 1
ATOM 1619 C CA . THR A 1 207 ? -11.640 -21.080 -32.468 1.00 24.61 207 THR A CA 1
ATOM 1620 C C . THR A 1 207 ? -11.574 -19.547 -32.384 1.00 24.61 207 THR A C 1
ATOM 1622 O O . THR A 1 207 ? -11.933 -18.939 -31.383 1.00 24.61 207 THR A O 1
ATOM 1625 N N . ASN A 1 208 ? -11.106 -18.974 -33.494 1.00 24.34 208 ASN A N 1
ATOM 1626 C CA . ASN A 1 208 ? -11.018 -17.562 -33.890 1.00 24.34 208 ASN A CA 1
ATOM 1627 C C . ASN A 1 208 ? -12.439 -16.908 -34.048 1.00 24.34 208 ASN A C 1
ATOM 1629 O O . ASN A 1 208 ? -13.428 -17.613 -33.888 1.00 24.34 208 ASN A O 1
ATOM 1633 N N . ASN A 1 209 ? -12.663 -15.629 -34.418 1.00 25.78 209 ASN A N 1
ATOM 1634 C CA . ASN A 1 209 ? -11.814 -14.690 -35.173 1.00 25.78 209 ASN A CA 1
ATOM 1635 C C . ASN A 1 209 ? -12.260 -13.194 -35.118 1.00 25.78 209 ASN A C 1
ATOM 1637 O O . ASN A 1 209 ? -13.437 -12.908 -34.944 1.00 25.78 209 ASN A O 1
ATOM 1641 N N . THR A 1 210 ? -11.316 -12.280 -35.402 1.00 24.92 210 THR A N 1
ATOM 1642 C CA . THR A 1 210 ? -11.446 -10.954 -36.090 1.00 24.92 210 THR A CA 1
ATOM 1643 C C . THR A 1 210 ? -12.648 -10.003 -35.879 1.00 24.92 210 THR A C 1
ATOM 1645 O O . THR A 1 210 ? -13.727 -10.253 -36.409 1.00 24.92 210 THR A O 1
ATOM 1648 N N . ASN A 1 211 ? -12.367 -8.796 -35.347 1.00 24.41 211 ASN A N 1
ATOM 1649 C CA . ASN A 1 211 ? -12.487 -7.451 -35.989 1.00 24.41 211 ASN A CA 1
ATOM 1650 C C . ASN A 1 211 ? -12.774 -6.362 -34.930 1.00 24.41 211 ASN A C 1
ATOM 1652 O O . ASN A 1 211 ? -13.754 -6.441 -34.205 1.00 24.41 211 ASN A O 1
ATOM 1656 N N . GLN A 1 212 ? -11.892 -5.386 -34.691 1.00 26.17 212 GLN A N 1
ATOM 1657 C CA . GLN A 1 212 ? -11.641 -4.192 -35.522 1.00 26.17 212 GLN A CA 1
ATOM 1658 C C . GLN A 1 212 ? -12.887 -3.352 -35.861 1.00 26.17 212 GLN A C 1
ATOM 1660 O O . GLN A 1 212 ? -13.594 -3.648 -36.822 1.00 26.17 212 GLN A O 1
ATOM 1665 N N . ARG A 1 213 ? -13.004 -2.180 -35.219 1.00 23.91 213 ARG A N 1
ATOM 1666 C CA . ARG A 1 213 ? -13.005 -0.895 -35.945 1.00 23.91 213 ARG A CA 1
ATOM 1667 C C . ARG A 1 213 ? -12.594 0.277 -35.051 1.00 23.91 213 ARG A C 1
ATOM 1669 O O . ARG A 1 213 ? -12.884 0.302 -33.863 1.00 23.91 213 ARG A O 1
ATOM 1676 N N . THR A 1 214 ? -11.881 1.221 -35.653 1.00 25.97 214 THR A N 1
ATOM 1677 C CA . THR A 1 214 ? -11.318 2.435 -35.044 1.00 25.97 214 THR A CA 1
ATOM 1678 C C . THR A 1 214 ? -12.157 3.666 -35.376 1.00 25.97 214 THR A C 1
ATOM 1680 O O . THR A 1 214 ? -12.617 3.786 -36.511 1.00 25.97 214 THR A O 1
ATOM 1683 N N . SER A 1 215 ? -12.226 4.639 -34.464 1.00 25.53 215 SER A N 1
ATOM 1684 C CA . SER A 1 215 ? -12.642 6.014 -34.785 1.00 25.53 215 SER A CA 1
ATOM 1685 C C . SER A 1 215 ? -11.894 7.051 -33.933 1.00 25.53 215 SER A C 1
ATOM 1687 O O . SER A 1 215 ? -12.187 7.228 -32.754 1.00 25.53 215 SER A O 1
ATOM 1689 N N . GLN A 1 216 ? -10.930 7.732 -34.557 1.00 26.39 216 GLN A N 1
ATOM 1690 C CA . GLN A 1 216 ? -10.417 9.062 -34.170 1.00 26.39 216 GLN A CA 1
ATOM 1691 C C . GLN A 1 216 ? -11.503 10.127 -34.478 1.00 26.39 216 GLN A C 1
ATOM 1693 O O . GLN A 1 216 ? -12.418 9.812 -35.239 1.00 26.39 216 GLN A O 1
ATOM 1698 N N . LYS A 1 217 ? -11.503 11.390 -34.013 1.00 27.00 217 LYS A N 1
ATOM 1699 C CA . LYS A 1 217 ? -10.679 12.207 -33.071 1.00 27.00 217 LYS A CA 1
ATOM 1700 C C . LYS A 1 217 ? -11.690 13.071 -32.237 1.00 27.00 217 LYS A C 1
ATOM 1702 O O . LYS A 1 217 ? -12.857 12.692 -32.233 1.00 27.00 217 LYS A O 1
ATOM 1707 N N . SER A 1 218 ? -11.440 14.166 -31.505 1.00 27.89 218 SER A N 1
ATOM 1708 C CA . SER A 1 218 ? -10.326 15.116 -31.262 1.00 27.89 218 SER A CA 1
ATOM 1709 C C . SER A 1 218 ? -10.230 15.418 -29.745 1.00 27.89 218 SER A C 1
ATOM 1711 O O . SER A 1 218 ? -11.161 15.115 -29.004 1.00 27.89 218 SER A O 1
ATOM 1713 N N . ASP A 1 219 ? -9.077 15.761 -29.164 1.00 28.23 219 ASP A N 1
ATOM 1714 C CA . ASP A 1 219 ? -8.419 17.088 -29.073 1.00 28.23 219 ASP A CA 1
ATOM 1715 C C . ASP A 1 219 ? -9.316 18.249 -28.588 1.00 28.23 219 ASP A C 1
ATOM 1717 O O . ASP A 1 219 ? -10.220 18.663 -29.310 1.00 28.23 219 ASP A O 1
ATOM 1721 N N . ASP A 1 220 ? -9.062 18.761 -27.371 1.00 27.61 220 ASP A N 1
ATOM 1722 C CA . ASP A 1 220 ? -8.389 20.064 -27.147 1.00 27.61 220 ASP A CA 1
ATOM 1723 C C . ASP A 1 220 ? -8.287 20.413 -25.639 1.00 27.61 220 ASP A C 1
ATOM 1725 O O . ASP A 1 220 ? -9.177 21.021 -25.046 1.00 27.61 220 ASP A O 1
ATOM 1729 N N . ALA A 1 221 ? -7.174 20.019 -25.001 1.00 30.67 221 ALA A N 1
ATOM 1730 C CA . ALA A 1 221 ? -6.815 20.401 -23.621 1.00 30.67 221 ALA A CA 1
ATOM 1731 C C . ALA A 1 221 ? -5.288 20.339 -23.350 1.00 30.67 221 ALA A C 1
ATOM 1733 O O . ALA A 1 221 ? -4.847 20.120 -22.220 1.00 30.67 221 ALA A O 1
ATOM 1734 N N . ALA A 1 222 ? -4.462 20.477 -24.394 1.00 40.66 222 ALA A N 1
ATOM 1735 C CA . ALA A 1 222 ? -3.005 20.376 -24.286 1.00 40.66 222 ALA A CA 1
ATOM 1736 C C . ALA A 1 222 ? -2.385 21.612 -23.602 1.00 40.66 222 ALA A C 1
ATOM 1738 O O . ALA A 1 222 ? -2.849 22.735 -23.798 1.00 40.66 222 ALA A O 1
ATOM 1739 N N . GLY A 1 223 ? -1.314 21.412 -22.823 1.00 34.47 223 GLY A N 1
ATOM 1740 C CA . GLY A 1 223 ? -0.513 22.513 -22.263 1.00 34.47 223 GLY A CA 1
ATOM 1741 C C . GLY A 1 223 ? 0.084 22.286 -20.869 1.00 34.47 223 GLY A C 1
ATOM 1742 O O . GLY A 1 223 ? 1.094 22.906 -20.552 1.00 34.47 223 GLY A O 1
ATOM 1743 N N . ILE A 1 224 ? -0.499 21.408 -20.038 1.00 34.91 224 ILE A N 1
ATOM 1744 C CA . ILE A 1 224 ? 0.039 21.090 -18.693 1.00 34.91 224 ILE A CA 1
ATOM 1745 C C . ILE A 1 224 ? 0.131 19.576 -18.448 1.00 34.91 224 ILE A C 1
ATOM 1747 O O . ILE A 1 224 ? 1.186 19.105 -18.034 1.00 34.91 224 ILE A O 1
ATOM 1751 N N . GLY A 1 225 ? -0.920 18.798 -18.744 1.00 35.06 225 GLY A N 1
ATOM 1752 C CA . GLY A 1 225 ? -0.919 17.339 -18.521 1.00 35.06 225 GLY A CA 1
ATOM 1753 C C . GLY A 1 225 ? 0.229 16.611 -19.232 1.00 35.06 225 GLY A C 1
ATOM 1754 O O . GLY A 1 225 ? 0.927 15.816 -18.614 1.00 35.06 225 GLY A O 1
ATOM 1755 N N . GLU A 1 226 ? 0.505 16.993 -20.481 1.00 36.53 226 GLU A N 1
ATOM 1756 C CA . GLU A 1 226 ? 1.592 16.448 -21.311 1.00 36.53 226 GLU A CA 1
ATOM 1757 C C . GLU A 1 226 ? 2.989 16.603 -20.669 1.00 36.53 226 GLU A C 1
ATOM 1759 O O . GLU A 1 226 ? 3.879 15.781 -20.887 1.00 36.53 226 GLU A O 1
ATOM 1764 N N . VAL A 1 227 ? 3.194 17.641 -19.846 1.00 39.44 227 VAL A N 1
ATOM 1765 C CA . VAL A 1 227 ? 4.448 17.847 -19.103 1.00 39.44 227 VAL A CA 1
ATOM 1766 C C . VAL A 1 227 ? 4.559 16.837 -17.960 1.00 39.44 227 VAL A C 1
ATOM 1768 O O . VAL A 1 227 ? 5.614 16.230 -17.778 1.00 39.44 227 VAL A O 1
ATOM 1771 N N . THR A 1 228 ? 3.469 16.610 -17.223 1.00 41.84 228 THR A N 1
ATOM 1772 C CA . THR A 1 228 ? 3.409 15.617 -16.141 1.00 41.84 228 THR A CA 1
ATOM 1773 C C . THR A 1 228 ? 3.567 14.192 -16.676 1.00 41.84 228 THR A C 1
ATOM 1775 O O . THR A 1 228 ? 4.356 13.424 -16.131 1.00 41.84 228 THR A O 1
ATOM 1778 N N . GLU A 1 229 ? 2.891 13.850 -17.775 1.00 43.22 229 GLU A N 1
ATOM 1779 C CA . GLU A 1 229 ? 2.997 12.535 -18.426 1.00 43.22 229 GLU A CA 1
ATOM 1780 C C . GLU A 1 229 ? 4.443 12.236 -18.857 1.00 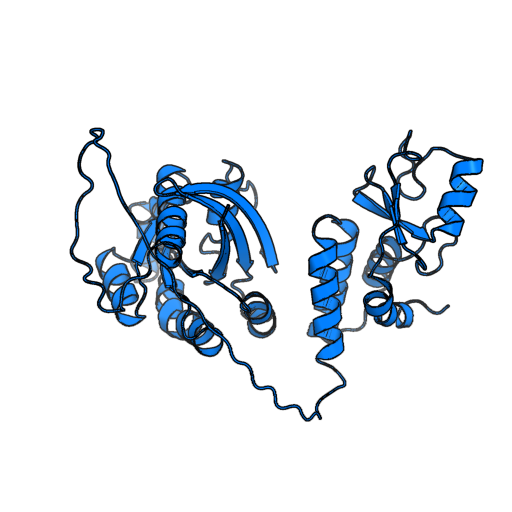43.22 229 GLU A C 1
ATOM 1782 O O . GLU A 1 229 ? 4.983 11.179 -18.529 1.00 43.22 229 GLU A O 1
ATOM 1787 N N . LYS A 1 230 ? 5.122 13.202 -19.493 1.00 42.50 230 LYS A N 1
ATOM 1788 C CA . LYS A 1 230 ? 6.532 13.066 -19.904 1.00 42.50 230 LYS A CA 1
ATOM 1789 C C . LYS A 1 230 ? 7.505 12.977 -18.726 1.00 42.50 230 LYS A C 1
ATOM 1791 O O . LYS A 1 230 ? 8.519 12.292 -18.838 1.00 42.50 230 LYS A O 1
ATOM 1796 N N . ILE A 1 231 ? 7.205 13.608 -17.586 1.00 48.97 231 ILE A N 1
ATOM 1797 C CA . ILE A 1 231 ? 7.969 13.433 -16.335 1.00 48.97 231 ILE A CA 1
ATOM 1798 C C . ILE A 1 231 ? 7.796 12.009 -15.781 1.00 48.97 231 ILE A C 1
ATOM 1800 O O . ILE A 1 231 ? 8.758 11.424 -15.279 1.00 48.97 231 ILE A O 1
ATOM 1804 N N . GLN A 1 232 ? 6.606 11.418 -15.901 1.00 47.50 232 GLN A N 1
ATOM 1805 C CA . GLN A 1 232 ? 6.339 10.063 -15.412 1.00 47.50 232 GLN A CA 1
ATOM 1806 C C . GLN A 1 232 ? 6.894 8.964 -16.319 1.00 47.50 232 GLN A C 1
ATOM 1808 O O . GLN A 1 232 ? 7.418 7.977 -15.807 1.00 47.50 232 GLN A O 1
ATOM 1813 N N . GLU A 1 233 ? 6.878 9.151 -17.640 1.00 44.06 233 GLU A N 1
ATOM 1814 C CA . GLU A 1 233 ? 7.634 8.298 -18.565 1.00 44.06 233 GLU A CA 1
ATOM 1815 C C . GLU A 1 233 ? 9.140 8.348 -18.239 1.00 44.06 233 GLU A C 1
ATOM 1817 O O . GLU A 1 233 ? 9.804 7.311 -18.180 1.00 44.06 233 GLU A O 1
ATOM 1822 N N . LEU A 1 234 ? 9.662 9.534 -17.896 1.00 43.72 234 LEU A N 1
ATOM 1823 C CA . LEU A 1 234 ? 11.033 9.703 -17.407 1.00 43.72 234 LEU A CA 1
ATOM 1824 C C . LEU A 1 234 ? 11.311 8.916 -16.121 1.00 43.72 234 LEU A C 1
ATOM 1826 O O . LEU A 1 234 ? 12.321 8.217 -16.058 1.00 43.72 234 LEU A O 1
ATOM 1830 N N . LEU A 1 235 ? 10.421 8.992 -15.124 1.00 48.44 235 LEU A N 1
ATOM 1831 C CA . LEU A 1 235 ? 10.517 8.207 -13.884 1.00 48.44 235 LEU A CA 1
ATOM 1832 C C . LEU A 1 235 ? 10.453 6.698 -14.147 1.00 48.44 235 LEU A C 1
ATOM 1834 O O . LEU A 1 235 ? 11.153 5.929 -13.489 1.00 48.44 235 LEU A O 1
ATOM 1838 N N . LEU A 1 236 ? 9.651 6.262 -15.124 1.00 45.31 236 LEU A N 1
ATOM 1839 C CA . LEU A 1 236 ? 9.550 4.857 -15.516 1.00 45.31 236 LEU A CA 1
ATOM 1840 C C . LEU A 1 236 ? 10.863 4.343 -16.131 1.00 45.31 236 LEU A C 1
ATOM 1842 O O . LEU A 1 236 ? 11.288 3.225 -15.848 1.00 45.31 236 LEU A O 1
ATOM 1846 N N . VAL A 1 237 ? 11.545 5.175 -16.923 1.00 41.28 237 VAL A N 1
ATOM 1847 C CA . VAL A 1 237 ? 12.863 4.855 -17.498 1.00 41.28 237 VAL A CA 1
ATOM 1848 C C . VAL A 1 237 ? 14.004 5.059 -16.481 1.00 41.28 237 VAL A C 1
ATOM 1850 O O . VAL A 1 237 ? 15.035 4.390 -16.578 1.00 41.28 237 VAL A O 1
ATOM 1853 N N . SER A 1 238 ? 13.838 5.915 -15.462 1.00 46.03 238 SER A N 1
ATOM 1854 C CA . SER A 1 238 ? 14.866 6.194 -14.444 1.00 46.03 238 SER A CA 1
ATOM 1855 C C . SER A 1 238 ? 14.907 5.214 -13.264 1.00 46.03 238 SER A C 1
ATOM 1857 O O . SER A 1 238 ? 15.735 5.389 -12.373 1.00 46.03 238 SER A O 1
ATOM 1859 N N . GLN A 1 239 ? 14.110 4.138 -13.267 1.00 49.12 239 GLN A N 1
ATOM 1860 C CA . GLN A 1 239 ? 14.006 3.132 -12.185 1.00 49.12 239 GLN A CA 1
ATOM 1861 C C . GLN A 1 239 ? 15.318 2.420 -11.773 1.00 49.12 239 GLN A C 1
ATOM 1863 O O . GLN A 1 239 ? 15.318 1.601 -10.859 1.00 49.12 239 GLN A O 1
ATOM 1868 N N . ARG A 1 240 ? 16.451 2.693 -12.434 1.00 49.16 240 ARG A N 1
ATOM 1869 C CA . ARG A 1 240 ? 17.791 2.174 -12.081 1.00 49.16 240 ARG A CA 1
ATOM 1870 C C . ARG A 1 240 ? 18.841 3.280 -11.892 1.00 49.16 240 ARG A C 1
ATOM 1872 O O . ARG A 1 240 ? 20.037 3.015 -11.981 1.00 49.16 240 ARG A O 1
ATOM 1879 N N . LEU A 1 241 ? 18.389 4.521 -11.695 1.00 54.78 241 LEU A N 1
ATOM 1880 C CA . LEU A 1 241 ? 19.191 5.746 -11.715 1.00 54.78 241 LEU A CA 1
ATOM 1881 C C . LEU A 1 241 ? 18.935 6.590 -10.439 1.00 54.78 241 LEU A C 1
ATOM 1883 O O . LEU A 1 241 ? 18.218 7.588 -10.518 1.00 54.78 241 LEU A O 1
ATOM 1887 N N . PRO A 1 242 ? 19.476 6.232 -9.256 1.00 55.91 242 PRO A N 1
ATOM 1888 C CA . PRO A 1 242 ? 19.158 6.899 -7.983 1.00 55.91 242 PRO A CA 1
ATOM 1889 C C . PRO A 1 242 ? 19.327 8.430 -8.006 1.00 55.91 242 PRO A C 1
ATOM 1891 O O . PRO A 1 242 ? 18.376 9.140 -7.683 1.00 55.91 242 PRO A O 1
ATOM 1894 N N . ASP A 1 243 ? 20.468 8.950 -8.481 1.00 54.38 243 ASP A N 1
ATOM 1895 C CA . ASP A 1 243 ? 20.713 10.397 -8.668 1.00 54.38 243 ASP A CA 1
ATOM 1896 C C . ASP A 1 243 ? 19.612 11.105 -9.477 1.00 54.38 243 ASP A C 1
ATOM 1898 O O . ASP A 1 243 ? 19.278 12.265 -9.237 1.00 54.38 243 ASP A O 1
ATOM 1902 N N . VAL A 1 244 ? 19.100 10.417 -10.498 1.00 60.78 244 VAL A N 1
ATOM 1903 C CA . VAL A 1 244 ? 18.172 10.965 -11.490 1.00 60.78 244 VAL A CA 1
ATOM 1904 C C . VAL A 1 244 ? 16.760 10.945 -10.927 1.00 60.78 244 VAL A C 1
ATOM 1906 O O . VAL A 1 244 ? 16.063 11.950 -10.998 1.00 60.78 244 VAL A O 1
ATOM 1909 N N . THR A 1 245 ? 16.361 9.837 -10.303 1.00 59.03 245 THR A N 1
ATOM 1910 C CA . THR A 1 245 ? 15.070 9.711 -9.619 1.00 59.03 245 THR A CA 1
ATOM 1911 C C . THR A 1 245 ? 14.961 10.698 -8.454 1.00 59.03 245 THR A C 1
ATOM 1913 O O . THR A 1 245 ? 13.909 11.309 -8.289 1.00 59.03 245 THR A O 1
ATOM 1916 N N . ALA A 1 246 ? 16.043 10.942 -7.703 1.00 61.44 246 ALA A N 1
ATOM 1917 C CA . ALA A 1 246 ? 16.080 11.978 -6.668 1.00 61.44 246 ALA A CA 1
ATOM 1918 C C . ALA A 1 246 ? 15.847 13.388 -7.247 1.00 61.44 246 ALA A C 1
ATOM 1920 O O . ALA A 1 246 ? 14.961 14.102 -6.784 1.00 61.44 246 ALA A O 1
ATOM 1921 N N . ALA A 1 247 ? 16.570 13.761 -8.309 1.00 59.00 247 ALA A N 1
ATOM 1922 C CA . ALA A 1 247 ? 16.397 15.061 -8.958 1.00 59.00 247 ALA A CA 1
ATOM 1923 C C . ALA A 1 247 ? 15.023 15.225 -9.641 1.00 59.00 247 ALA A C 1
ATOM 1925 O O . ALA A 1 247 ? 14.496 16.335 -9.688 1.00 59.00 247 ALA A O 1
ATOM 1926 N N . ILE A 1 248 ? 14.412 14.149 -10.157 1.00 61.97 248 ILE A N 1
ATOM 1927 C CA . ILE A 1 248 ? 13.050 14.211 -10.716 1.00 61.97 248 ILE A CA 1
ATOM 1928 C C . ILE A 1 248 ? 11.996 14.313 -9.603 1.00 61.97 248 ILE A C 1
ATOM 1930 O O . ILE A 1 248 ? 11.028 15.049 -9.785 1.00 61.97 248 ILE A O 1
ATOM 1934 N N . ARG A 1 249 ? 12.178 13.661 -8.443 1.00 61.88 249 ARG A N 1
ATOM 1935 C CA . ARG A 1 249 ? 11.321 13.879 -7.258 1.00 61.88 249 ARG A CA 1
ATOM 1936 C C . ARG A 1 249 ? 11.358 15.352 -6.837 1.00 61.88 249 ARG A C 1
ATOM 1938 O O . ARG A 1 249 ? 10.322 16.002 -6.843 1.00 61.88 249 ARG A O 1
ATOM 1945 N N . GLU A 1 250 ? 12.553 15.911 -6.660 1.00 61.59 250 GLU A N 1
ATOM 1946 C CA . GLU A 1 250 ? 12.771 17.325 -6.313 1.00 61.59 250 GLU A CA 1
ATOM 1947 C C . GLU A 1 250 ? 12.137 18.308 -7.328 1.00 61.59 250 GLU A C 1
ATOM 1949 O O . GLU A 1 250 ? 11.526 19.304 -6.938 1.00 61.59 250 GLU A O 1
ATOM 1954 N N . LEU A 1 251 ? 12.206 18.006 -8.632 1.00 57.91 251 LEU A N 1
ATOM 1955 C CA . LEU A 1 251 ? 11.503 18.750 -9.690 1.00 57.91 251 LEU A CA 1
ATOM 1956 C C . LEU A 1 251 ? 9.973 18.598 -9.630 1.00 57.91 251 LEU A C 1
ATOM 1958 O O . LEU A 1 251 ? 9.250 19.553 -9.919 1.00 57.91 251 LEU A O 1
ATOM 1962 N N . THR A 1 252 ? 9.478 17.413 -9.270 1.00 57.94 252 THR A N 1
ATOM 1963 C CA . THR A 1 252 ? 8.042 17.110 -9.155 1.00 57.94 252 THR A CA 1
ATOM 1964 C C . THR A 1 252 ? 7.432 17.839 -7.960 1.00 57.94 252 THR A C 1
ATOM 1966 O O . THR A 1 252 ? 6.374 18.450 -8.101 1.00 57.94 252 THR A O 1
ATOM 1969 N N . ASP A 1 253 ? 8.127 17.863 -6.821 1.00 55.12 253 ASP A N 1
ATOM 1970 C CA . ASP A 1 253 ? 7.699 18.564 -5.607 1.00 55.12 253 ASP A CA 1
ATOM 1971 C C . ASP A 1 253 ? 7.614 20.081 -5.843 1.00 55.12 253 ASP A C 1
ATOM 1973 O O . ASP A 1 253 ? 6.603 20.713 -5.531 1.00 55.12 253 ASP A O 1
ATOM 1977 N N . VAL A 1 254 ? 8.631 20.663 -6.495 1.00 54.91 254 VAL A N 1
ATOM 1978 C CA . VAL A 1 254 ? 8.626 22.063 -6.960 1.00 54.91 254 VAL A CA 1
ATOM 1979 C C . VAL A 1 254 ? 7.417 22.350 -7.857 1.00 54.91 254 VAL A C 1
ATOM 1981 O O . VAL A 1 254 ? 6.704 23.336 -7.643 1.00 54.91 254 VAL A O 1
ATOM 1984 N N . ALA A 1 255 ? 7.172 21.499 -8.860 1.00 51.00 255 ALA A N 1
ATOM 1985 C CA . ALA A 1 255 ? 6.084 21.681 -9.817 1.00 51.00 255 ALA A CA 1
ATOM 1986 C C . ALA A 1 255 ? 4.697 21.561 -9.159 1.00 51.00 255 ALA A C 1
ATOM 1988 O O . ALA A 1 255 ? 3.790 22.325 -9.496 1.00 51.00 255 ALA A O 1
ATOM 1989 N N . ALA A 1 256 ? 4.542 20.652 -8.192 1.00 48.78 256 ALA A N 1
ATOM 1990 C CA . ALA A 1 256 ? 3.314 20.471 -7.426 1.00 48.78 256 ALA A CA 1
ATOM 1991 C C . ALA A 1 256 ? 3.029 21.658 -6.487 1.00 48.78 256 ALA A C 1
ATOM 1993 O O . ALA A 1 256 ? 1.889 22.120 -6.405 1.00 48.78 256 ALA A O 1
ATOM 1994 N N . GLN A 1 257 ? 4.058 22.183 -5.813 1.00 48.16 257 GLN A N 1
ATOM 1995 C CA . GLN A 1 257 ? 3.920 23.255 -4.819 1.00 48.16 257 GLN A CA 1
ATOM 1996 C C . GLN A 1 257 ? 3.891 24.672 -5.428 1.00 48.16 257 GLN A C 1
ATOM 1998 O O . GLN A 1 257 ? 3.505 25.617 -4.743 1.00 48.16 257 GLN A O 1
ATOM 2003 N N . LYS A 1 258 ? 4.288 24.843 -6.701 1.00 48.59 258 LYS A N 1
ATOM 2004 C CA . LYS A 1 258 ? 4.492 26.151 -7.371 1.00 48.59 258 LYS A CA 1
ATOM 2005 C C . LYS A 1 258 ? 5.498 27.074 -6.657 1.00 48.59 258 LYS A C 1
ATOM 2007 O O . LYS A 1 258 ? 5.420 28.297 -6.778 1.00 48.59 258 LYS A O 1
ATOM 2012 N N . VAL A 1 259 ? 6.443 26.497 -5.918 1.00 50.75 259 VAL A N 1
ATOM 2013 C CA . VAL A 1 259 ? 7.464 27.230 -5.153 1.00 50.75 259 VAL A CA 1
ATOM 2014 C C . VAL A 1 259 ? 8.683 27.530 -6.031 1.00 50.75 259 VAL A C 1
ATOM 2016 O O . VAL A 1 259 ? 9.075 26.730 -6.878 1.00 50.75 259 VAL A O 1
ATOM 2019 N N . THR A 1 260 ? 9.306 28.690 -5.826 1.00 55.16 260 THR A N 1
ATOM 2020 C CA . THR A 1 260 ? 10.547 29.078 -6.510 1.00 55.16 260 THR A CA 1
ATOM 2021 C C . THR A 1 260 ? 11.695 28.138 -6.125 1.00 55.16 260 THR A C 1
ATOM 2023 O O . THR A 1 260 ? 12.014 28.019 -4.944 1.00 55.16 260 THR A O 1
ATOM 2026 N N . ILE A 1 261 ? 12.351 27.508 -7.109 1.00 60.59 261 ILE A N 1
ATOM 2027 C CA . ILE A 1 261 ? 13.477 26.583 -6.876 1.00 60.59 261 ILE A CA 1
ATOM 2028 C C . ILE A 1 261 ? 14.585 27.290 -6.082 1.00 60.59 261 ILE A C 1
ATOM 2030 O O . ILE A 1 261 ? 15.134 28.297 -6.537 1.00 60.59 261 ILE A O 1
ATOM 2034 N N . SER A 1 262 ? 14.950 26.749 -4.917 1.00 64.44 262 SER A N 1
ATOM 2035 C CA . SER A 1 262 ? 16.049 27.301 -4.118 1.00 64.44 262 SER A CA 1
ATOM 2036 C C . SER A 1 262 ? 17.426 26.999 -4.745 1.00 64.44 262 SER A C 1
ATOM 2038 O O . SER A 1 262 ? 17.572 26.024 -5.490 1.00 64.44 262 SER A O 1
ATOM 2040 N N . PRO A 1 263 ? 18.477 27.797 -4.459 1.00 68.19 263 PRO A N 1
ATOM 2041 C CA . PRO A 1 263 ? 19.788 27.621 -5.090 1.00 68.19 263 PRO A CA 1
ATOM 2042 C C . PRO A 1 263 ? 20.424 26.239 -4.874 1.00 68.19 263 PRO A C 1
ATOM 2044 O O . PRO A 1 263 ? 21.117 25.748 -5.764 1.00 68.19 263 PRO A O 1
ATOM 2047 N N . SER A 1 264 ? 20.167 25.599 -3.728 1.00 64.75 264 SER A N 1
ATOM 2048 C CA . SER A 1 264 ? 20.622 24.240 -3.411 1.00 64.75 264 SER A CA 1
ATOM 2049 C C . SER A 1 264 ? 19.903 23.184 -4.251 1.00 64.75 264 SER A C 1
ATOM 2051 O O . SER A 1 264 ? 20.572 22.369 -4.879 1.00 64.75 264 SER A O 1
ATOM 2053 N N . GLN A 1 265 ? 18.571 23.243 -4.352 1.00 62.56 265 GLN A N 1
ATOM 2054 C CA . GLN A 1 265 ? 17.795 22.331 -5.205 1.00 62.56 265 GLN A CA 1
ATOM 2055 C C . GLN A 1 265 ? 18.215 22.464 -6.675 1.00 62.56 265 GLN A C 1
ATOM 2057 O O . GLN A 1 265 ? 18.500 21.482 -7.359 1.00 62.56 265 GLN A O 1
ATOM 2062 N N . LEU A 1 266 ? 18.385 23.701 -7.157 1.00 67.69 266 LEU A N 1
ATOM 2063 C CA . LEU A 1 266 ? 18.894 23.959 -8.505 1.00 67.69 266 LEU A CA 1
ATOM 2064 C C . LEU A 1 266 ? 20.308 23.385 -8.716 1.00 67.69 266 LEU A C 1
ATOM 2066 O O . LEU A 1 266 ? 20.653 23.004 -9.835 1.00 67.69 266 LEU A O 1
ATOM 2070 N N . GLN A 1 267 ? 21.132 23.307 -7.666 1.00 68.88 267 GLN A N 1
ATOM 2071 C CA . GLN A 1 267 ? 22.453 22.683 -7.710 1.00 68.88 267 GLN A CA 1
ATOM 2072 C C . GLN A 1 267 ? 22.374 21.145 -7.730 1.00 68.88 267 GLN A C 1
ATOM 2074 O O . GLN A 1 267 ? 23.146 20.530 -8.468 1.00 68.88 267 GLN A O 1
ATOM 2079 N N . THR A 1 268 ? 21.450 20.522 -6.994 1.00 67.25 268 THR A N 1
ATOM 2080 C CA . THR A 1 268 ? 21.171 19.072 -7.043 1.00 67.25 268 THR A CA 1
ATOM 2081 C C . THR A 1 268 ? 20.694 18.654 -8.437 1.00 67.25 268 THR A C 1
ATOM 2083 O O . THR A 1 268 ? 21.330 17.824 -9.092 1.00 67.25 268 THR A O 1
ATOM 2086 N N . ILE A 1 269 ? 19.669 19.334 -8.961 1.00 67.81 269 ILE A N 1
ATOM 2087 C CA . ILE A 1 269 ? 19.141 19.157 -10.323 1.00 67.81 269 ILE A CA 1
ATOM 2088 C C . ILE A 1 269 ? 20.264 19.313 -11.366 1.00 67.81 269 ILE A C 1
ATOM 2090 O O . ILE A 1 269 ? 20.404 18.492 -12.278 1.00 67.81 269 ILE A O 1
ATOM 2094 N N . LYS A 1 270 ? 21.144 20.312 -11.205 1.00 74.44 270 LYS A N 1
ATOM 2095 C CA . LYS A 1 270 ? 22.317 20.488 -12.078 1.00 74.44 270 LYS A CA 1
ATOM 2096 C C . LYS A 1 270 ? 23.350 19.367 -11.947 1.00 74.44 270 LYS A C 1
ATOM 2098 O O . LYS A 1 270 ? 23.961 19.011 -12.949 1.00 74.44 270 LYS A O 1
ATOM 2103 N N . GLN A 1 271 ? 23.535 18.756 -10.778 1.00 74.50 271 GLN A N 1
ATOM 2104 C CA . GLN A 1 271 ? 24.427 17.598 -10.622 1.00 74.50 271 GLN A CA 1
ATOM 2105 C C . GLN A 1 271 ? 23.881 16.313 -11.266 1.00 74.50 271 GLN A C 1
ATOM 2107 O O . GLN A 1 271 ? 24.680 15.457 -11.660 1.00 74.50 271 GLN A O 1
ATOM 2112 N N . ALA A 1 272 ? 22.561 16.175 -11.416 1.00 76.75 272 ALA A N 1
ATOM 2113 C CA . ALA A 1 272 ? 21.945 15.063 -12.140 1.00 76.75 272 ALA A CA 1
ATOM 2114 C C . ALA A 1 272 ? 22.029 15.224 -13.671 1.00 76.75 272 ALA A C 1
ATOM 2116 O O . ALA A 1 272 ? 22.359 14.258 -14.362 1.00 76.75 272 ALA A O 1
ATOM 2117 N N . PHE A 1 273 ? 21.783 16.434 -14.201 1.00 83.19 273 PHE A N 1
ATOM 2118 C CA . PHE A 1 273 ? 21.589 16.651 -15.647 1.00 83.19 273 PHE A CA 1
ATOM 2119 C C . PHE A 1 273 ? 22.645 17.514 -16.369 1.00 83.19 273 PHE A C 1
ATOM 2121 O O . PHE A 1 273 ? 22.575 17.636 -17.593 1.00 83.19 273 PHE A O 1
ATOM 2128 N N . CYS A 1 274 ? 23.653 18.081 -15.689 1.00 86.06 274 CYS A N 1
ATOM 2129 C CA . CYS A 1 274 ? 24.826 18.655 -16.370 1.00 86.06 274 CYS A CA 1
ATOM 2130 C C . CYS A 1 274 ? 25.914 17.611 -16.637 1.00 86.06 274 CYS A C 1
ATOM 2132 O O . CYS A 1 274 ? 26.228 16.753 -15.813 1.00 86.06 274 CYS A O 1
ATOM 2134 N N . CYS A 1 275 ? 26.593 17.750 -17.775 1.00 87.25 275 CYS A N 1
ATOM 2135 C CA . CYS A 1 275 ? 27.728 16.913 -18.120 1.00 87.25 275 CYS A CA 1
ATOM 2136 C C . CYS A 1 275 ? 28.910 17.178 -17.182 1.00 87.25 275 CYS A C 1
ATOM 2138 O O . CYS A 1 275 ? 29.390 18.308 -17.070 1.00 87.25 275 CYS A O 1
ATOM 2140 N N . ALA A 1 276 ? 29.466 16.123 -16.575 1.00 88.56 276 ALA A N 1
ATOM 2141 C CA . ALA A 1 276 ? 30.592 16.260 -15.653 1.00 88.56 276 ALA A CA 1
ATOM 2142 C C . ALA A 1 276 ? 31.863 16.830 -16.323 1.00 88.56 276 ALA A C 1
ATOM 2144 O O . ALA A 1 276 ? 32.726 17.363 -15.621 1.00 88.56 276 ALA A O 1
ATOM 2145 N N . VAL A 1 277 ? 31.955 16.761 -17.659 1.00 88.75 277 VAL A N 1
ATOM 2146 C CA . VAL A 1 277 ? 33.034 17.329 -18.482 1.00 88.75 277 VAL A CA 1
ATOM 2147 C C . VAL A 1 277 ? 32.740 18.787 -18.860 1.00 88.75 277 VAL A C 1
ATOM 2149 O O . VAL A 1 277 ? 33.368 19.683 -18.306 1.00 88.75 277 VAL A O 1
ATOM 2152 N N . CYS A 1 278 ? 31.784 19.049 -19.762 1.00 89.44 278 CYS A N 1
ATOM 2153 C CA . CYS A 1 278 ? 31.560 20.389 -20.331 1.00 89.44 278 CYS A CA 1
ATOM 2154 C C . CYS A 1 278 ? 30.638 21.306 -19.505 1.00 89.44 278 CYS A C 1
ATOM 2156 O O . CYS A 1 278 ? 30.413 22.447 -19.900 1.00 89.44 278 CYS A O 1
ATOM 2158 N N . LYS A 1 279 ? 30.088 20.818 -18.385 1.00 87.00 279 LYS A N 1
ATOM 2159 C CA . LYS A 1 279 ? 29.199 21.524 -17.436 1.00 87.00 279 LYS A CA 1
ATOM 2160 C C . LYS A 1 279 ? 27.863 22.046 -17.987 1.00 87.00 279 LYS A C 1
ATOM 2162 O O . LYS A 1 279 ? 27.035 22.474 -17.189 1.00 87.00 279 LYS A O 1
ATOM 2167 N N . LYS A 1 280 ? 27.612 21.957 -19.296 1.00 86.50 280 LYS A N 1
ATOM 2168 C CA . LYS A 1 280 ? 26.303 22.214 -19.924 1.00 86.50 280 LYS A CA 1
ATOM 2169 C C . LYS A 1 280 ? 25.331 21.046 -19.712 1.00 86.50 280 LYS A C 1
ATOM 2171 O O . LYS A 1 280 ? 25.757 19.943 -19.359 1.00 86.50 280 LYS A O 1
ATOM 2176 N N . PHE A 1 281 ? 24.042 21.290 -19.957 1.00 84.62 281 PHE A N 1
ATOM 2177 C CA . PHE A 1 281 ? 22.991 20.266 -19.967 1.00 84.62 281 PHE A CA 1
ATOM 2178 C C . PHE A 1 281 ? 23.357 19.087 -20.882 1.00 84.62 281 PHE A C 1
ATOM 2180 O O . PHE A 1 281 ? 23.921 19.281 -21.965 1.00 84.62 281 PHE A O 1
ATOM 2187 N N . ILE A 1 282 ? 23.052 17.863 -20.450 1.00 83.06 282 ILE A N 1
ATOM 2188 C CA . ILE A 1 282 ? 23.428 16.648 -21.173 1.00 83.06 282 ILE A CA 1
ATOM 2189 C C . ILE A 1 282 ? 22.604 16.495 -22.459 1.00 83.06 282 ILE A C 1
ATOM 2191 O O . ILE A 1 282 ? 21.386 16.340 -22.435 1.00 83.06 282 ILE A O 1
ATOM 2195 N N . LYS A 1 283 ? 23.301 16.480 -23.598 1.00 79.31 283 LYS A N 1
ATOM 2196 C CA . LYS A 1 283 ? 22.773 16.086 -24.912 1.00 79.31 283 LYS A CA 1
ATOM 2197 C C . LYS A 1 283 ? 23.364 14.715 -25.248 1.00 79.31 283 LYS A C 1
ATOM 2199 O O . LYS A 1 283 ? 24.575 14.558 -25.128 1.00 79.31 283 LYS A O 1
ATOM 2204 N N . GLU A 1 284 ? 22.520 13.747 -25.609 1.00 80.25 284 GLU A N 1
ATOM 2205 C CA . GLU A 1 284 ? 22.869 12.315 -25.746 1.00 80.25 284 GLU A CA 1
ATOM 2206 C C . GLU A 1 284 ? 23.486 11.727 -24.452 1.00 80.25 284 GLU A C 1
ATOM 2208 O O . GLU A 1 284 ? 24.710 11.723 -24.283 1.00 80.25 284 GLU A O 1
ATOM 2213 N N . PRO A 1 285 ? 22.657 11.281 -23.488 1.00 83.69 285 PRO A N 1
ATOM 2214 C CA . PRO A 1 285 ? 23.121 10.928 -22.151 1.00 83.69 285 PRO A CA 1
ATOM 2215 C C . PRO A 1 285 ? 23.886 9.603 -22.088 1.00 83.69 285 PRO A C 1
ATOM 2217 O O . PRO A 1 285 ? 23.355 8.531 -22.371 1.00 83.69 285 PRO A O 1
ATOM 2220 N N . MET A 1 286 ? 25.125 9.677 -21.599 1.00 83.25 286 MET A N 1
ATOM 2221 C CA . MET A 1 286 ? 25.892 8.514 -21.159 1.00 83.25 286 MET A CA 1
ATOM 2222 C C . MET A 1 286 ? 25.649 8.253 -19.673 1.00 83.25 286 MET A C 1
ATOM 2224 O O . MET A 1 286 ? 25.887 9.121 -18.826 1.00 83.25 286 MET A O 1
ATOM 2228 N N . PHE A 1 287 ? 25.229 7.034 -19.359 1.00 82.00 287 PHE A N 1
ATOM 2229 C CA . PHE A 1 287 ? 25.070 6.497 -18.010 1.00 82.00 287 PHE A CA 1
ATOM 2230 C C . PHE A 1 287 ? 26.292 5.662 -17.617 1.00 82.00 287 PHE A C 1
ATOM 2232 O O . PHE A 1 287 ? 26.804 4.922 -18.449 1.00 82.00 287 PHE A O 1
ATOM 2239 N N . SER A 1 288 ? 26.742 5.7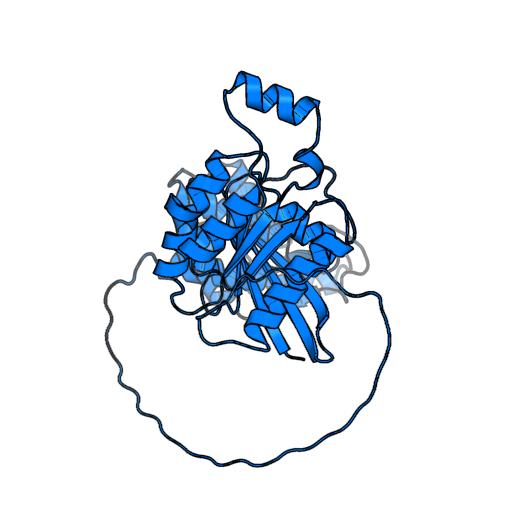31 -16.361 1.00 78.88 288 SER A N 1
ATOM 2240 C CA . SER A 1 288 ? 27.846 4.915 -15.835 1.00 78.88 288 SER A CA 1
ATOM 2241 C C . SER A 1 288 ? 27.372 3.971 -14.734 1.00 78.88 288 SER A C 1
ATOM 2243 O O . SER A 1 288 ? 26.905 4.421 -13.687 1.00 78.88 288 SER A O 1
ATOM 2245 N N . LEU A 1 289 ? 27.589 2.667 -14.928 1.00 68.44 289 LEU A N 1
ATOM 2246 C CA . LEU A 1 289 ? 27.307 1.619 -13.938 1.00 68.44 289 LEU A CA 1
ATOM 2247 C C . LEU A 1 289 ? 28.136 1.798 -12.652 1.00 68.44 289 LEU A C 1
ATOM 2249 O O . LEU A 1 289 ? 27.684 1.434 -11.573 1.00 68.44 289 LEU A O 1
ATOM 2253 N N . CYS A 1 290 ? 29.323 2.410 -12.752 1.00 75.56 290 CYS A N 1
ATOM 2254 C CA . CYS A 1 290 ? 30.249 2.622 -11.631 1.00 75.56 290 CYS A CA 1
ATOM 2255 C C . CYS A 1 290 ? 29.707 3.577 -10.547 1.00 75.56 290 CYS A C 1
ATOM 2257 O O . CYS A 1 290 ? 30.151 3.511 -9.404 1.00 75.56 290 CYS A O 1
ATOM 2259 N N . CYS A 1 291 ? 28.772 4.467 -10.889 1.00 75.69 291 CYS A N 1
ATOM 2260 C CA . CYS A 1 291 ? 28.110 5.367 -9.935 1.00 75.69 291 CYS A CA 1
ATOM 2261 C C . CYS A 1 291 ? 26.596 5.471 -10.155 1.00 75.69 291 CYS A C 1
ATOM 2263 O O . CYS A 1 291 ? 25.994 6.442 -9.718 1.00 75.69 291 CYS A O 1
ATOM 2265 N N . GLN A 1 292 ? 26.014 4.518 -10.892 1.00 75.06 292 GLN A N 1
ATOM 2266 C CA . GLN A 1 292 ? 24.587 4.421 -11.228 1.00 75.06 292 GLN A CA 1
ATOM 2267 C C . GLN A 1 292 ? 23.936 5.771 -11.598 1.00 75.06 292 GLN A C 1
ATOM 2269 O O . GLN A 1 292 ? 22.848 6.118 -11.146 1.00 75.06 292 GLN A O 1
ATOM 2274 N N . SER A 1 293 ? 24.615 6.548 -12.446 1.00 79.31 293 SER A N 1
ATOM 2275 C CA . SER A 1 293 ? 24.251 7.943 -12.717 1.00 79.31 293 SER A CA 1
ATOM 2276 C C . SER A 1 293 ? 24.693 8.404 -14.107 1.00 79.31 293 SER A C 1
ATOM 2278 O O . SER A 1 293 ? 25.608 7.823 -14.705 1.00 79.31 293 SER A O 1
ATOM 2280 N N . PHE A 1 294 ? 24.064 9.459 -14.634 1.00 85.31 294 PHE A N 1
ATOM 2281 C CA . PHE A 1 294 ? 24.535 10.118 -15.851 1.00 85.31 294 PHE A CA 1
ATOM 2282 C C . PHE A 1 294 ? 25.873 10.820 -15.608 1.00 85.31 294 PHE A C 1
ATOM 2284 O O . PHE A 1 294 ? 26.095 11.465 -14.581 1.00 85.31 294 PHE A O 1
ATOM 2291 N N . VAL A 1 295 ? 26.782 10.695 -16.577 1.00 86.25 295 VAL A N 1
ATOM 2292 C CA . VAL A 1 295 ? 28.151 11.225 -16.482 1.00 86.25 295 VAL A CA 1
ATOM 2293 C C . VAL A 1 295 ? 28.458 12.298 -17.522 1.00 86.25 295 VAL A C 1
ATOM 2295 O O . VAL A 1 295 ? 29.333 13.139 -17.296 1.00 86.25 295 VAL A O 1
ATOM 2298 N N . GLY A 1 296 ? 27.738 12.330 -18.644 1.00 88.25 296 GLY A N 1
ATOM 2299 C CA . GLY A 1 296 ? 27.918 13.381 -19.636 1.00 88.25 296 GLY A CA 1
ATOM 2300 C C . GLY A 1 296 ? 27.262 13.151 -20.984 1.00 88.25 296 GLY A C 1
ATOM 2301 O O . GLY A 1 296 ? 26.688 12.097 -21.238 1.00 88.25 296 GLY A O 1
ATOM 2302 N N . CYS A 1 297 ? 27.404 14.159 -21.847 1.00 90.56 297 CYS A N 1
ATOM 2303 C CA . CYS A 1 297 ? 27.112 14.052 -23.270 1.00 90.56 297 CYS A CA 1
ATOM 2304 C C . CYS A 1 297 ? 28.034 13.014 -23.914 1.00 90.56 297 CYS A C 1
ATOM 2306 O O . CYS A 1 297 ? 29.238 13.027 -23.636 1.00 90.56 297 CYS A O 1
ATOM 2308 N N . LYS A 1 298 ? 27.497 12.197 -24.821 1.00 87.94 298 LYS A N 1
ATOM 2309 C CA . LYS A 1 298 ? 28.212 11.166 -25.585 1.00 87.94 298 LYS A CA 1
ATOM 2310 C C . LYS A 1 298 ? 29.593 11.608 -26.083 1.00 87.94 298 LYS A C 1
ATOM 2312 O O . LYS A 1 298 ? 30.603 11.145 -25.552 1.00 87.94 298 LYS A O 1
ATOM 2317 N N . ALA A 1 299 ? 29.649 12.616 -26.954 1.00 90.88 299 ALA A N 1
ATOM 2318 C CA . ALA A 1 299 ? 30.902 13.129 -27.518 1.00 90.88 299 ALA A CA 1
ATOM 2319 C C . ALA A 1 299 ? 31.907 13.674 -26.472 1.00 90.88 299 ALA A C 1
ATOM 2321 O O . ALA A 1 299 ? 33.117 13.676 -26.706 1.00 90.88 299 ALA A O 1
ATOM 2322 N N . CYS A 1 300 ? 31.441 14.139 -25.305 1.00 91.50 300 CYS A N 1
ATOM 2323 C CA . CYS A 1 300 ? 32.317 14.597 -24.218 1.00 91.50 300 CYS A CA 1
ATOM 2324 C C . CYS A 1 300 ? 32.889 13.441 -23.386 1.00 91.50 300 CYS A C 1
ATOM 2326 O O . CYS A 1 300 ? 33.955 13.583 -22.789 1.00 91.50 300 CYS A O 1
ATOM 2328 N N . VAL A 1 301 ? 32.172 12.319 -23.315 1.00 87.75 301 VAL A N 1
ATOM 2329 C CA . VAL A 1 301 ? 32.585 11.107 -22.600 1.00 87.75 301 VAL A CA 1
ATOM 2330 C C . VAL A 1 301 ? 33.504 10.259 -23.474 1.00 87.75 301 VAL A C 1
ATOM 2332 O O . VAL A 1 301 ? 34.534 9.803 -22.988 1.00 87.75 301 VAL A O 1
ATOM 2335 N N . GLU A 1 302 ? 33.193 10.119 -24.762 1.00 87.56 302 GLU A N 1
ATOM 2336 C CA . GLU A 1 302 ? 34.021 9.409 -25.747 1.00 87.56 302 GLU A CA 1
ATOM 2337 C C . GLU A 1 302 ? 35.413 10.046 -25.861 1.00 87.56 302 GLU A C 1
ATOM 2339 O O . GLU A 1 302 ? 36.402 9.384 -25.552 1.00 87.56 302 GLU A O 1
ATOM 2344 N N . ARG A 1 303 ? 35.500 11.363 -26.111 1.00 88.19 303 ARG A N 1
ATOM 2345 C CA . ARG A 1 303 ? 36.781 12.102 -26.122 1.00 88.19 303 ARG A CA 1
ATOM 2346 C C . ARG A 1 303 ? 37.548 12.027 -24.794 1.00 88.19 303 ARG A C 1
ATOM 2348 O O . ARG A 1 303 ? 38.767 12.155 -24.748 1.00 88.19 303 ARG A O 1
ATOM 2355 N N . ARG A 1 304 ? 36.851 11.827 -23.669 1.00 84.38 304 ARG A N 1
ATOM 2356 C CA . ARG A 1 304 ? 37.512 11.646 -22.369 1.00 84.38 304 ARG A CA 1
ATOM 2357 C C . ARG A 1 304 ? 38.060 10.228 -22.184 1.00 84.38 304 ARG A C 1
ATOM 2359 O O . ARG A 1 304 ? 39.079 10.092 -21.519 1.00 84.38 304 ARG A O 1
ATOM 2366 N N . ARG A 1 305 ? 37.461 9.196 -22.792 1.00 81.50 305 ARG A N 1
ATOM 2367 C CA . ARG A 1 305 ? 38.006 7.822 -22.777 1.00 81.50 305 ARG A CA 1
ATOM 2368 C C . ARG A 1 305 ? 39.359 7.730 -23.488 1.00 81.50 305 ARG A C 1
ATOM 2370 O O . ARG A 1 305 ? 40.213 6.988 -23.026 1.00 81.50 305 ARG A O 1
ATOM 2377 N N . GLU A 1 306 ? 39.583 8.540 -24.525 1.00 82.69 306 GLU A N 1
ATOM 2378 C CA . GLU A 1 306 ? 40.876 8.669 -25.231 1.00 82.69 306 GLU A CA 1
ATOM 2379 C C . GLU A 1 306 ? 42.034 9.113 -24.311 1.00 82.69 306 GLU A C 1
ATOM 2381 O O . GLU A 1 306 ? 43.199 8.930 -24.649 1.00 82.69 306 GLU A O 1
ATOM 2386 N N . THR A 1 307 ? 41.726 9.714 -23.153 1.00 83.31 307 THR A N 1
ATOM 2387 C CA . THR A 1 307 ? 42.709 10.315 -22.232 1.00 83.31 307 THR A CA 1
ATOM 2388 C C . THR A 1 307 ? 42.570 9.864 -20.772 1.00 83.31 307 THR A C 1
ATOM 2390 O O . THR A 1 307 ? 43.435 10.173 -19.952 1.00 83.31 307 THR A O 1
ATOM 2393 N N . SER A 1 308 ? 41.500 9.150 -20.399 1.00 82.81 308 SER A N 1
ATOM 2394 C CA . SER A 1 308 ? 41.283 8.661 -19.033 1.00 82.81 308 SER A CA 1
ATOM 2395 C C . SER A 1 308 ? 40.219 7.560 -18.947 1.00 82.81 308 SER A C 1
ATOM 2397 O O . SER A 1 308 ? 39.065 7.757 -19.323 1.00 82.81 308 SER A O 1
ATOM 2399 N N . GLU A 1 309 ? 40.569 6.433 -18.324 1.00 80.31 309 GLU A N 1
ATOM 2400 C CA . GLU A 1 309 ? 39.641 5.324 -18.038 1.00 80.31 309 GLU A CA 1
ATOM 2401 C C . GLU A 1 309 ? 38.717 5.577 -16.827 1.00 80.31 309 GLU A C 1
ATOM 2403 O O . GLU A 1 309 ? 37.818 4.780 -16.540 1.00 80.31 309 GLU A O 1
ATOM 2408 N N . ASN A 1 310 ? 38.940 6.673 -16.091 1.00 85.62 310 ASN A N 1
ATOM 2409 C CA . ASN A 1 310 ? 38.217 6.991 -14.861 1.00 85.62 310 ASN A CA 1
ATOM 2410 C C . ASN A 1 310 ? 36.845 7.624 -15.144 1.00 85.62 310 ASN A C 1
ATOM 2412 O O . ASN A 1 310 ? 36.696 8.489 -16.011 1.00 85.62 310 ASN A O 1
ATOM 2416 N N . CYS A 1 311 ? 35.843 7.260 -14.341 1.00 83.62 311 CYS A N 1
ATOM 2417 C CA . CYS A 1 311 ? 34.480 7.772 -14.444 1.00 83.62 311 CYS A CA 1
ATOM 2418 C C . CYS A 1 311 ? 34.444 9.308 -14.400 1.00 83.62 311 CYS A C 1
ATOM 2420 O O . CYS A 1 311 ? 34.969 9.931 -13.474 1.00 83.62 311 CYS A O 1
ATOM 2422 N N . ALA A 1 312 ? 33.779 9.935 -15.377 1.00 83.12 312 ALA A N 1
ATOM 2423 C CA . ALA A 1 312 ? 33.814 11.388 -15.521 1.00 83.12 312 ALA A CA 1
ATOM 2424 C C . ALA A 1 312 ? 33.194 12.153 -14.334 1.00 83.12 312 ALA A C 1
ATOM 2426 O O . ALA A 1 312 ? 33.612 13.288 -14.088 1.00 83.12 312 ALA A O 1
ATOM 2427 N N . LYS A 1 313 ? 32.254 11.520 -13.609 1.00 84.81 313 LYS A N 1
ATOM 2428 C CA . LYS A 1 313 ? 31.557 12.048 -12.422 1.00 84.81 313 LYS A CA 1
ATOM 2429 C C . LYS A 1 313 ? 32.240 11.624 -11.111 1.00 84.81 313 LYS A C 1
ATOM 2431 O O . LYS A 1 313 ? 32.840 12.468 -10.455 1.00 84.81 313 LYS A O 1
ATOM 2436 N N . CYS A 1 314 ? 32.231 10.331 -10.761 1.00 83.62 314 CYS A N 1
ATOM 2437 C CA . CYS A 1 314 ? 32.751 9.841 -9.469 1.00 83.62 314 CYS A CA 1
ATOM 2438 C C . CYS A 1 314 ? 34.270 9.564 -9.411 1.00 83.62 314 CYS A C 1
ATOM 2440 O O . CYS A 1 314 ? 34.781 9.227 -8.350 1.00 83.62 314 CYS A O 1
ATOM 2442 N N . ARG A 1 315 ? 35.004 9.669 -10.531 1.00 85.94 315 ARG A N 1
ATOM 2443 C CA . ARG A 1 315 ? 36.443 9.333 -10.663 1.00 85.94 315 ARG A CA 1
ATOM 2444 C C . ARG A 1 315 ? 36.840 7.865 -10.400 1.00 85.94 315 ARG A C 1
ATOM 2446 O O . ARG A 1 315 ? 38.031 7.569 -10.445 1.00 85.94 315 ARG A O 1
ATOM 2453 N N . GLY A 1 316 ? 35.890 6.949 -10.188 1.00 79.38 316 GLY A N 1
ATOM 2454 C CA . GLY A 1 316 ? 36.159 5.508 -10.061 1.00 79.38 316 GLY A CA 1
ATOM 2455 C C . GLY A 1 316 ? 36.872 4.917 -11.287 1.00 79.38 316 GLY A C 1
ATOM 2456 O O . GLY A 1 316 ? 36.643 5.370 -12.411 1.00 79.38 316 GLY A O 1
ATOM 2457 N N . ARG A 1 317 ? 37.754 3.933 -11.064 1.00 71.31 317 ARG A N 1
ATOM 2458 C CA . ARG A 1 317 ? 38.614 3.319 -12.097 1.00 71.31 317 ARG A CA 1
ATOM 2459 C C . ARG A 1 317 ? 37.843 2.348 -13.000 1.00 71.31 317 ARG A C 1
ATOM 2461 O O . ARG A 1 317 ? 36.735 1.936 -12.666 1.00 71.31 317 ARG A O 1
ATOM 2468 N N . ASN A 1 318 ? 38.451 1.967 -14.125 1.00 62.91 318 ASN A N 1
ATOM 2469 C CA . ASN A 1 318 ? 37.947 0.967 -15.081 1.00 62.91 318 ASN A CA 1
ATOM 2470 C C . ASN A 1 318 ? 36.514 1.257 -15.581 1.00 62.91 318 ASN A C 1
ATOM 2472 O O . ASN A 1 318 ? 35.742 0.348 -15.893 1.00 62.91 318 ASN A O 1
ATOM 2476 N N . ALA A 1 319 ? 36.136 2.535 -15.664 1.00 60.47 319 ALA A N 1
ATOM 2477 C CA . ALA A 1 319 ? 34.790 2.936 -16.051 1.00 60.47 319 ALA A CA 1
ATOM 2478 C C . ALA A 1 319 ? 34.567 2.869 -17.572 1.00 60.47 319 ALA A C 1
ATOM 2480 O O . ALA A 1 319 ? 33.420 2.869 -18.009 1.00 60.47 319 ALA A O 1
ATOM 2481 N N . GLY A 1 320 ? 35.635 2.786 -18.379 1.00 56.78 320 GLY A N 1
ATOM 2482 C CA . GLY A 1 320 ? 35.582 2.751 -19.847 1.00 56.78 320 GLY A CA 1
ATOM 2483 C C . GLY A 1 320 ? 34.612 1.710 -20.417 1.00 56.78 320 GLY A C 1
ATOM 2484 O O . GLY A 1 320 ? 33.762 2.063 -21.230 1.00 56.78 320 GLY A O 1
ATOM 2485 N N . ASN A 1 321 ? 34.649 0.472 -19.918 1.00 59.50 321 ASN A N 1
ATOM 2486 C CA . ASN A 1 321 ? 33.764 -0.613 -20.374 1.00 59.50 321 ASN A CA 1
ATOM 2487 C C . ASN A 1 321 ? 32.358 -0.571 -19.739 1.00 59.50 321 ASN A C 1
ATOM 2489 O O . ASN A 1 321 ? 31.478 -1.323 -20.140 1.00 59.50 321 ASN A O 1
ATOM 2493 N N . ASN A 1 322 ? 32.141 0.313 -18.760 1.00 66.69 322 ASN A N 1
ATOM 2494 C CA . ASN A 1 322 ? 30.983 0.324 -17.864 1.00 66.69 322 ASN A CA 1
ATOM 2495 C C . ASN A 1 322 ? 30.104 1.581 -18.027 1.00 66.69 322 ASN A C 1
ATOM 2497 O O . ASN A 1 322 ? 29.422 1.986 -17.082 1.00 66.69 322 ASN A O 1
ATOM 2501 N N . MET A 1 323 ? 30.107 2.209 -19.213 1.00 74.81 323 MET A N 1
ATOM 2502 C CA . MET A 1 323 ? 29.164 3.290 -19.544 1.00 74.81 323 MET A CA 1
ATOM 2503 C C . MET A 1 323 ? 28.360 2.972 -20.804 1.00 74.81 323 MET A C 1
ATOM 2505 O O . MET A 1 323 ? 28.933 2.563 -21.816 1.00 74.81 323 MET A O 1
ATOM 2509 N N . LEU A 1 324 ? 27.054 3.224 -20.728 1.00 72.31 324 LEU A N 1
ATOM 2510 C CA . LEU A 1 324 ? 26.043 2.921 -21.737 1.00 72.31 324 LEU A CA 1
ATOM 2511 C C . LEU A 1 324 ? 25.464 4.221 -22.310 1.00 72.31 324 LEU A C 1
ATOM 2513 O O . LEU A 1 324 ? 25.260 5.188 -21.576 1.00 72.31 324 LEU A O 1
ATOM 2517 N N . GLU A 1 325 ? 25.172 4.231 -23.609 1.00 78.94 325 GLU A N 1
ATOM 2518 C CA . GLU A 1 325 ? 24.395 5.294 -24.255 1.00 78.94 325 GLU A CA 1
ATOM 2519 C C . GLU A 1 325 ? 22.903 5.073 -23.964 1.00 78.94 325 GLU A C 1
ATOM 2521 O O . GLU A 1 325 ? 22.370 4.005 -24.268 1.00 78.94 325 GLU A O 1
ATOM 2526 N N . VAL A 1 326 ? 22.220 6.065 -23.386 1.00 68.44 326 VAL A N 1
ATOM 2527 C CA . VAL A 1 326 ? 20.787 5.978 -23.071 1.00 68.44 326 VAL A CA 1
ATOM 2528 C C . VAL A 1 326 ? 19.986 6.753 -24.118 1.00 68.44 326 VAL A C 1
ATOM 2530 O O . VAL A 1 326 ? 20.083 7.973 -24.232 1.00 68.44 326 VAL A O 1
ATOM 2533 N N . ARG A 1 327 ? 19.197 6.024 -24.913 1.00 65.69 327 ARG A N 1
ATOM 2534 C CA . ARG A 1 327 ? 18.344 6.566 -25.986 1.00 65.69 327 ARG A CA 1
ATOM 2535 C C . ARG A 1 327 ? 16.902 6.768 -25.504 1.00 65.69 327 ARG A C 1
ATOM 2537 O O . ARG A 1 327 ? 16.547 6.350 -24.409 1.00 65.69 327 ARG A O 1
ATOM 2544 N N . GLY A 1 328 ? 16.080 7.436 -26.313 1.00 55.09 328 GLY A N 1
ATOM 2545 C CA . GLY A 1 328 ? 14.656 7.689 -26.032 1.00 55.09 328 GLY A CA 1
ATOM 2546 C C . GLY A 1 328 ? 14.375 8.889 -25.118 1.00 55.09 328 GLY A C 1
ATOM 2547 O O . GLY A 1 328 ? 13.390 9.581 -25.320 1.00 55.09 328 GLY A O 1
ATOM 2548 N N . LEU A 1 329 ? 15.276 9.232 -24.193 1.00 57.78 329 LEU A N 1
ATOM 2549 C CA . LEU A 1 329 ? 15.070 10.330 -23.229 1.00 57.78 329 LEU A CA 1
ATOM 2550 C C . LEU A 1 329 ? 15.126 11.761 -23.812 1.00 57.78 329 LEU A C 1
ATOM 2552 O O . LEU A 1 329 ? 15.053 12.729 -23.058 1.00 57.78 329 LEU A O 1
ATOM 2556 N N . GLY A 1 330 ? 15.280 11.926 -25.130 1.00 57.06 330 GLY A N 1
ATOM 2557 C CA . GLY A 1 330 ? 15.498 13.231 -25.769 1.00 57.06 330 GLY A CA 1
ATOM 2558 C C . GLY A 1 330 ? 14.341 14.214 -25.570 1.00 57.06 330 GLY A C 1
ATOM 2559 O O . GLY A 1 330 ? 14.565 15.346 -25.137 1.00 57.06 330 GLY A O 1
ATOM 2560 N N . ASP A 1 331 ? 13.113 13.767 -25.834 1.00 54.12 331 ASP A N 1
ATOM 2561 C CA . ASP A 1 331 ? 11.921 14.616 -25.763 1.00 54.12 331 ASP A CA 1
ATOM 2562 C C . ASP A 1 331 ? 11.514 14.909 -24.316 1.00 54.12 331 ASP A C 1
ATOM 2564 O O . ASP A 1 331 ? 11.168 16.044 -23.988 1.00 54.12 331 ASP A O 1
ATOM 2568 N N . ALA A 1 332 ? 11.653 13.936 -23.416 1.00 52.88 332 ALA A N 1
ATOM 2569 C CA . ALA A 1 332 ? 11.384 14.129 -21.993 1.00 52.88 332 ALA A CA 1
ATOM 2570 C C . ALA A 1 332 ? 12.408 15.079 -21.325 1.00 52.88 332 ALA A C 1
ATOM 2572 O O . ALA A 1 332 ? 12.042 15.925 -20.509 1.00 52.88 332 ALA A O 1
ATOM 2573 N N . PHE A 1 333 ? 13.683 15.040 -21.738 1.00 60.81 333 PHE A N 1
ATOM 2574 C CA . PHE A 1 333 ? 14.699 16.015 -21.313 1.00 60.81 333 PHE A CA 1
ATOM 2575 C C . PHE A 1 333 ? 14.599 17.384 -22.001 1.00 60.81 333 PHE A C 1
ATOM 2577 O O . PHE A 1 333 ? 15.232 18.335 -21.533 1.00 60.81 333 PHE A O 1
ATOM 2584 N N . SER A 1 334 ? 13.800 17.536 -23.063 1.00 61.16 334 SER A N 1
ATOM 2585 C CA . SER A 1 334 ? 13.607 18.840 -23.715 1.00 61.16 334 SER A CA 1
ATOM 2586 C C . SER A 1 334 ? 12.982 19.871 -22.766 1.00 61.16 334 SER A C 1
ATOM 2588 O O . SER A 1 334 ? 13.436 21.015 -22.730 1.00 61.16 334 SER A O 1
ATOM 2590 N N . VAL A 1 335 ? 12.039 19.434 -21.920 1.00 59.25 335 VAL A N 1
ATOM 2591 C CA . VAL A 1 335 ? 11.380 20.247 -20.884 1.00 59.25 335 VAL A CA 1
ATOM 2592 C C . VAL A 1 335 ? 12.414 20.829 -19.918 1.00 59.25 335 VAL A C 1
ATOM 2594 O O . VAL A 1 335 ? 12.441 22.038 -19.674 1.00 59.25 335 VAL A O 1
ATOM 2597 N N . LEU A 1 336 ? 13.314 19.979 -19.413 1.00 61.91 336 LEU A N 1
ATOM 2598 C CA . LEU A 1 336 ? 14.311 20.369 -18.415 1.00 61.91 336 LEU A CA 1
ATOM 2599 C C . LEU A 1 336 ? 15.348 21.355 -18.958 1.00 61.91 336 LEU A C 1
ATOM 2601 O O . LEU A 1 336 ? 15.883 22.132 -18.173 1.00 61.91 336 LEU A O 1
ATOM 2605 N N . ARG A 1 337 ? 15.597 21.398 -20.277 1.00 65.00 337 ARG A N 1
ATOM 2606 C CA . ARG A 1 337 ? 16.536 22.362 -20.880 1.00 65.00 337 ARG A CA 1
ATOM 2607 C C . ARG A 1 337 ? 16.189 23.816 -20.525 1.00 65.00 337 ARG A C 1
ATOM 2609 O O . ARG A 1 337 ? 17.096 24.623 -20.357 1.00 65.00 337 ARG A O 1
ATOM 2616 N N . SER A 1 338 ? 14.908 24.138 -20.336 1.00 63.78 338 SER A N 1
ATOM 2617 C CA . SER A 1 338 ? 14.451 25.477 -19.922 1.00 63.78 338 SER A CA 1
ATOM 2618 C C . SER A 1 338 ? 15.026 25.955 -18.576 1.00 63.78 338 SER A C 1
ATOM 2620 O O . SER A 1 338 ? 15.204 27.154 -18.383 1.00 63.78 338 SER A O 1
ATOM 2622 N N . LEU A 1 339 ? 15.381 25.036 -17.668 1.00 62.56 339 LEU A N 1
ATOM 2623 C CA . LEU A 1 339 ? 15.982 25.333 -16.356 1.00 62.56 339 LEU A CA 1
ATOM 2624 C C . LEU A 1 339 ? 17.517 25.510 -16.424 1.00 62.56 339 LEU A C 1
ATOM 2626 O O . LEU A 1 339 ? 18.175 25.809 -15.421 1.00 62.56 339 LEU A O 1
ATOM 2630 N N . PHE A 1 340 ? 18.101 25.288 -17.605 1.00 63.09 340 PHE A N 1
ATOM 2631 C CA . PHE A 1 340 ? 19.536 25.252 -17.869 1.00 63.09 340 PHE A CA 1
ATOM 2632 C C . PHE A 1 340 ? 19.860 26.169 -19.056 1.00 63.09 340 PHE A C 1
ATOM 2634 O O . PHE A 1 340 ? 20.148 25.679 -20.147 1.00 63.09 340 PHE A O 1
ATOM 2641 N N . ASN A 1 341 ? 19.823 27.489 -18.824 1.00 57.75 341 ASN A N 1
ATOM 2642 C CA . ASN A 1 341 ? 20.245 28.530 -19.776 1.00 57.75 341 ASN A CA 1
ATOM 2643 C C . ASN A 1 341 ? 21.485 28.074 -20.582 1.00 57.75 341 ASN A C 1
ATOM 2645 O O . ASN A 1 341 ? 22.510 27.750 -19.973 1.00 57.75 341 ASN A O 1
ATOM 2649 N N . GLU A 1 342 ? 21.364 28.002 -21.917 1.00 46.53 342 GLU A N 1
ATOM 2650 C CA . GLU A 1 342 ? 22.346 27.327 -22.793 1.00 46.53 342 GLU A CA 1
ATOM 2651 C C . GLU A 1 342 ? 23.707 28.026 -22.912 1.00 46.53 342 GLU A C 1
ATOM 2653 O O . GLU A 1 342 ? 23.785 29.269 -22.985 1.00 46.53 342 GLU A O 1
#

Secondary structure (DSSP, 8-state):
-EEEEEEEEE-TTSSHHHHHHHHHHS---SS-PPPSEEEEEEEEEETTEEEEEEEEEE--SGGGTTTGGGG-TT-SEEEEEEETT-HHHHHHIIIIIHHHHHHH-SSS-EEEEEE-GGGTT-HHHHHHHHHTT--PPPHHHHHHHHHHTT-SEEEEE-TT-HHHHHHHHHHHHHHHHSPPPS-------PPPPP----------------------------SSHHHHHHHHHHHHHTTT-HHHHHHHHHHHHHHHHTPPPPHHHHHHHHHHHB-TTT-SBPSSEEEETTTTEEEEEHHHHHHHHTT--S-TTT--SS-GGGEEE--STHHHHHHHHTTS--

Organism: Kryptolebias marmoratus (NCBI:txid37003)

InterPro domains:
  IPR001806 Small GTPase [PF00071] (5-177)
  IPR001806 Small GTPase [PS51421] (1-236)
  IPR001806 Small GTPase [SM00174] (6-179)
  IPR003578 Small GTPase Rho [PTHR24072] (2-217)
  IPR005225 Small GTP-binding domain [TIGR00231] (1-156)
  IPR013083 Zinc finger, RING/FYVE/PHD-type [G3DSA:3.30.40.10] (242-341)
  IPR027417 P-loop containing nucleoside triphosphate hydrolase [G3DSA:3.40.50.300] (1-182)
  IPR027417 P-loop containing nucleoside triphosphate hydrolase [SSF52540] (3-177)

pLDDT: mean 74.28, std 22.81, range [22.91, 98.75]

Foldseek 3Di:
DAEAEEEEEFAWPLCQVLLQCCLQPVDGDPDDDFDQKAKDWDWDAFPNDTYIYIYIYHGRDPLCLVVRLVSPPPHQAYEYTDEQLPVVRVVCVVVPVLVSCCVNPVPHAYEYEHEPPVLQPPPVSQVVQVVVVHHGHDPVSQVVSCVVSLHLYYAYAYSNDNVRSVVRVSVRVCCNVPPDPSPRDPDDDDDDDDDDDDDDDDDDDDDDDDDDDDDDDDDDDDDPVVLVVLLVVVCVVCNQAVLQNVLSVLVVVCVSVVDDQDPVNLVSNQLQAAALQPSAGADQWKAFPVNSGTHHHPVRVVVVVVPAQAGSRPRHHNRVVGIDGDPPCRVSCVVVVVSTDD

Sequence (342 aa):
MQNIKCVVVGDKAVGKTCLLINYTTDAVPAEYVPTVFEIYYAHMMVDGKPVSLGLWDTAGLEDYDKLRPLSYPQTDVFLICFSLVMPSSFENVRAKWFNEVRHHCKEAPIILVGTMLDLRDDEDTIEELEEKKLSPITCEQGLFMAKEIGAVKYVECTGLALRSLKMVFDEAIRAVLNPKPTNVDFSFKQPPAATSPTTQQTAPPRTNNTNQRTSQKSDDAAGIGEVTEKIQELLLVSQRLPDVTAAIRELTDVAAQKVTISPSQLQTIKQAFCCAVCKKFIKEPMFSLCCQSFVGCKACVERRRETSENCAKCRGRNAGNNMLEVRGLGDAFSVLRSLFNE

=== Feature glossary ===
Key to the feature types in this record:

Secondary structure (8-state, DSSP). Secondary structure is the local, repeating backbone conformation. DSSP classifies it into eight states by reading the hydrogen-bond network: three helix types (H, G, I), two β types (E, B), two non-regular types (T, S), and unstructured coil (-).

Backbone torsions (φ/ψ). Backbone dihedral angles. Every residue except chain termini has a φ (preceding-C → N → Cα → C) and a ψ (N → Cα → C → next-N). They are reported in degrees following the IUPAC sign convention. Secondary structure is essentially a statement about which (φ, ψ) basin each residue occupies.

Predicted aligned error. Predicted Aligned Error (PAE) is an AlphaFold confidence matrix: entry (i, j) is the expected error in the position of residue j, in ångströms, when the prediction is superimposed on the true structure at residue i. Low PAE within a block of residues means that block is internally rigid and well-predicted; high PAE between two blocks means their relative placement is uncertain even if each block individually is confident.

B-factor. B-factor (Debye–Waller factor) reflects atomic displacement in the crystal lattice. It is an experimental observable (units Å²), not a prediction; low values mean the atom is pinned down, high values mean it moves or is heterogeneous across the crystal.

Secondary structure (3-state, P-SEA). Three-state secondary structure (P-SEA) collapses the eight DSSP classes into helix (a), strand (b), and coil (c). P-SEA assigns these from Cα geometry alone — distances and angles — without requiring backbone oxygens, so it works on any Cα trace.

Sequence. Primary structure: the covalent order of the twenty standard amino acids along the backbone. Two proteins with the same sequence will (almost always) fold to the same structure; two with 30% identity often share a fold but not the details.

pLDDT. pLDDT is the predicted lDDT-Cα score: AlphaFold's confidence that the local environment of each residue (all inter-atomic distances within 15 Å) is correctly placed. It is a per-residue number between 0 and 100, with higher meaning more reliable.

InterPro / GO / CATH / organism. Functional annotations link the protein to curated databases. InterPro entries identify conserved domains and families by matching the sequence against member-database signatures (Pfam, PROSITE, CDD, …). Gene Ontology (GO) terms describe molecular function, biological process, and cellular component in a controlled vocabulary. CATH places the structure in a hierarchical fold classification (Class/Architecture/Topology/Homologous-superfamily). The organism is the source species.

Contact-map, Ramachandran, and PAE plots. Three diagnostic plots accompany the record. The Cα contact map visualizes the tertiary structure as a 2D adjacency matrix (8 Å cutoff, sequence-local contacts suppressed). The Ramachandran plot shows the distribution of backbone (φ, ψ) torsions, with points in the α and β basins reflecting secondary structure content. The PAE plot shows AlphaFold's inter-residue confidence as a color matrix.

mmCIF coordinates. The mmCIF table is the protein's shape written out atom by atom. For each backbone N, Cα, C, and carbonyl O, it records an (x, y, z) coordinate triple in Å plus the residue type, chain letter, and residue number.

Radius of gyration, Cα contacts, bounding box. Three whole-structure scalars: the radius of gyration (RMS distance of Cα from centroid, in Å), the count of Cα–Cα contacts (pairs closer than 8 Å and separated by more than four residues in sequence — i.e. tertiary, not local, contacts), and the bounding-box dimensions. Together they distinguish compact globular folds from extended fibres or disordered chains.

Foldseek 3Di. The Foldseek 3Di string encodes local tertiary geometry as a 20-letter alphabet — one character per residue — derived from the relative positions of nearby Cα atoms. Unlike the amino-acid sequence, 3Di is a direct function of the 3D structure, so two proteins with the same fold have similar 3Di strings even at low sequence identity.

Rendered structure images. Six rendered views show the 3D structure from the faces of a cube — i.e. along ±x, ±y, ±z. Rendering representation is drawn randomly per protein from cartoon (secondary-structure ribbons), sticks (backbone bonds), or molecular surface; coloring is either N→C rainbow (blue at the N-terminus through red at the C-terminus) or one color per chain.

Nearest PDB structures. The Foldseek neighbor list gives the closest experimentally determined structures in the PDB, ranked by structural alignment. TM-score near 1 means near-identical fold; near 0.3 means only rough topology match. This is how one finds what a novel AlphaFold prediction most resembles in the solved-structure universe.

Solvent-accessible surface area. SASA measures how much of the protein is reachable by solvent. It is computed by rolling a water-sized probe over the atomic surface and summing the exposed area (Å²). Per-residue SASA distinguishes core (buried, low SASA) from surface (exposed, high SASA) residues; total SASA is a whole-molecule size measure.